Protein AF-S4RG10-F1 (afdb_monomer)

Nearest PDB structures (foldseek):
  3zyg-assembly2_B  TM=9.879E-01  e=1.002E-24  Homo sapiens
  3tbd-assembly1_A  TM=9.819E-01  e=5.322E-24  Homo sapiens
  3zyj-assembly2_D  TM=9.678E-01  e=1.979E-24  Homo sapiens
  3zyi-assembly1_B  TM=9.184E-01  e=8.760E-20  Homo sapiens
  4plo-assembly1_A-2  TM=7.810E-01  e=2.816E-10  Gallus gallus

Structure (mmCIF, N/CA/C/O backbone):
data_AF-S4RG10-F1
#
_entry.id   AF-S4RG10-F1
#
loop_
_atom_site.group_PDB
_atom_site.id
_atom_site.type_symbol
_atom_site.label_atom_id
_atom_site.label_alt_id
_atom_site.label_comp_id
_atom_site.label_asym_id
_atom_site.label_entity_id
_atom_site.label_seq_id
_atom_site.pdbx_PDB_ins_code
_atom_site.Cartn_x
_atom_site.Cartn_y
_atom_site.Cartn_z
_atom_site.occupancy
_atom_site.B_iso_or_equiv
_atom_site.auth_seq_id
_atom_site.auth_comp_id
_atom_site.auth_asym_id
_atom_site.auth_atom_id
_atom_site.pdbx_PDB_model_num
ATOM 1 N N . PRO A 1 1 ? 12.435 -6.595 -11.123 1.00 89.62 1 PRO A N 1
ATOM 2 C CA . PRO A 1 1 ? 11.701 -7.059 -12.326 1.00 89.62 1 PRO A CA 1
ATOM 3 C C . PRO A 1 1 ? 11.697 -5.960 -13.380 1.00 89.62 1 PRO A C 1
ATOM 5 O O . PRO A 1 1 ? 11.755 -4.809 -12.973 1.00 89.62 1 PRO A O 1
ATOM 8 N N . LYS A 1 2 ? 11.614 -6.280 -14.677 1.00 92.31 2 LYS A N 1
ATOM 9 C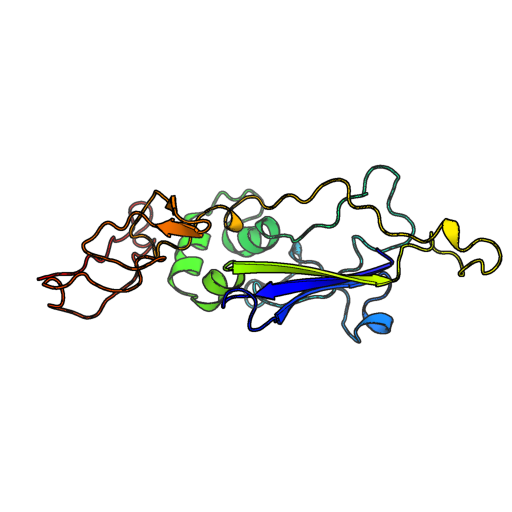 CA . LYS A 1 2 ? 11.484 -5.238 -15.705 1.00 92.31 2 LYS A CA 1
ATOM 10 C C . LYS A 1 2 ? 10.102 -4.591 -15.648 1.00 92.31 2 LYS A C 1
ATOM 12 O O . LYS A 1 2 ? 9.990 -3.381 -15.707 1.00 92.31 2 LYS A O 1
ATOM 17 N N . VAL A 1 3 ? 9.059 -5.407 -15.474 1.00 96.12 3 VAL A N 1
ATOM 18 C CA . VAL A 1 3 ? 7.687 -4.934 -15.253 1.00 96.12 3 VAL A CA 1
ATOM 19 C C . VAL A 1 3 ? 7.011 -5.778 -14.184 1.00 96.12 3 VAL A C 1
ATOM 21 O O . VAL A 1 3 ? 7.046 -7.014 -14.243 1.00 96.12 3 VAL A O 1
ATOM 24 N N . MET A 1 4 ? 6.381 -5.117 -13.216 1.00 97.56 4 MET A N 1
ATOM 25 C CA . MET A 1 4 ? 5.533 -5.750 -12.212 1.00 97.56 4 MET A CA 1
ATOM 26 C C . MET A 1 4 ? 4.463 -4.797 -11.673 1.00 97.56 4 MET A C 1
ATOM 28 O O . MET A 1 4 ? 4.588 -3.577 -11.748 1.00 97.56 4 MET A O 1
ATOM 32 N N . VAL A 1 5 ? 3.424 -5.373 -11.074 1.00 98.50 5 VAL A N 1
ATOM 33 C CA . VAL A 1 5 ? 2.366 -4.636 -10.377 1.00 98.50 5 VAL A CA 1
ATOM 34 C C . VAL A 1 5 ? 2.242 -5.178 -8.960 1.00 98.50 5 VAL A C 1
ATOM 36 O O . VAL A 1 5 ? 2.160 -6.392 -8.761 1.00 98.50 5 VAL A O 1
ATOM 39 N N . LEU A 1 6 ? 2.229 -4.282 -7.977 1.00 98.31 6 LEU A N 1
ATOM 40 C CA . LEU A 1 6 ? 1.779 -4.595 -6.627 1.00 98.31 6 LEU A CA 1
ATOM 41 C C . LEU A 1 6 ? 0.284 -4.311 -6.559 1.00 98.31 6 LEU A C 1
ATOM 43 O O . LEU A 1 6 ? -0.146 -3.188 -6.812 1.00 98.31 6 LEU A O 1
ATOM 47 N N . GLU A 1 7 ? -0.501 -5.313 -6.197 1.00 98.31 7 GLU A N 1
ATOM 48 C CA . GLU A 1 7 ? -1.939 -5.187 -5.988 1.00 98.31 7 GLU A CA 1
ATOM 49 C C . GLU A 1 7 ? -2.284 -5.464 -4.530 1.00 98.31 7 GLU A C 1
ATOM 51 O O . GLU A 1 7 ? -1.580 -6.203 -3.832 1.00 98.31 7 GLU A O 1
ATOM 56 N N . LYS A 1 8 ? -3.397 -4.887 -4.083 1.00 96.12 8 LYS A N 1
ATOM 57 C CA . LYS A 1 8 ? -3.959 -5.146 -2.762 1.00 96.12 8 LYS A CA 1
ATOM 58 C C . LYS A 1 8 ? -5.425 -5.545 -2.844 1.00 96.12 8 LYS A C 1
ATOM 60 O O . LYS A 1 8 ? -6.128 -5.174 -3.785 1.00 96.12 8 LYS A O 1
ATOM 65 N N . SER A 1 9 ? -5.866 -6.244 -1.811 1.00 95.38 9 SER A N 1
ATOM 66 C CA . SER A 1 9 ? -7.261 -6.600 -1.563 1.00 95.38 9 SER A CA 1
ATOM 67 C C . SER A 1 9 ? -7.725 -5.997 -0.235 1.00 95.38 9 SER A C 1
ATOM 69 O O . SER A 1 9 ? -6.943 -5.856 0.711 1.00 95.38 9 SER A O 1
ATOM 71 N N . LEU A 1 10 ? -9.010 -5.658 -0.149 1.00 92.44 10 LEU A N 1
ATOM 72 C CA . LEU A 1 10 ? -9.681 -5.217 1.082 1.00 92.44 10 LEU A CA 1
ATOM 73 C C . LEU A 1 10 ? -10.750 -6.214 1.559 1.00 92.44 10 LEU A C 1
ATOM 75 O O . LEU A 1 10 ? -11.370 -5.986 2.595 1.00 92.44 10 LEU A O 1
ATOM 79 N N . ASP A 1 11 ? -10.973 -7.295 0.815 1.00 92.31 11 ASP A N 1
ATOM 80 C CA . ASP A 1 11 ? -12.095 -8.216 0.986 1.00 92.31 11 ASP A CA 1
ATOM 81 C C . ASP A 1 11 ? -11.667 -9.692 0.927 1.00 92.31 11 ASP A C 1
ATOM 83 O O . ASP A 1 11 ? -12.430 -10.555 0.483 1.00 92.31 11 ASP A O 1
ATOM 87 N N . TYR A 1 12 ? -10.467 -9.984 1.440 1.00 91.25 12 TYR A N 1
ATOM 88 C CA . TYR A 1 12 ? -9.905 -11.335 1.554 1.00 91.25 12 TYR A CA 1
ATOM 89 C C . TYR A 1 12 ? -9.720 -12.032 0.195 1.00 91.25 12 TYR A C 1
ATOM 91 O O . TYR A 1 12 ? -10.034 -13.212 0.025 1.00 91.25 12 TYR A O 1
ATOM 99 N N . GLY A 1 13 ? -9.259 -11.269 -0.794 1.00 94.50 13 GLY A N 1
ATOM 100 C CA . GLY A 1 13 ? -8.812 -11.741 -2.098 1.00 94.50 13 GLY A CA 1
ATOM 101 C C . GLY A 1 13 ? -9.926 -11.866 -3.132 1.00 94.50 13 GLY A C 1
ATOM 102 O O . GLY A 1 13 ? -9.676 -12.409 -4.212 1.00 94.50 13 GLY A O 1
ATOM 103 N N . ARG A 1 14 ? -11.138 -11.379 -2.833 1.00 96.38 14 ARG A N 1
ATOM 104 C CA . ARG A 1 14 ? -12.280 -11.429 -3.760 1.00 96.38 14 ARG A CA 1
ATOM 105 C C . ARG A 1 14 ? -12.134 -10.394 -4.864 1.00 96.38 14 ARG A C 1
ATOM 107 O O . ARG A 1 14 ? -12.340 -10.718 -6.031 1.00 96.38 14 ARG A O 1
ATOM 114 N N . THR A 1 15 ? -11.752 -9.174 -4.506 1.00 97.38 15 THR A N 1
ATOM 115 C CA . THR A 1 15 ? -11.454 -8.102 -5.450 1.00 97.38 15 THR A CA 1
ATOM 116 C C . THR A 1 15 ? -10.035 -7.598 -5.257 1.00 97.38 15 THR A C 1
ATOM 118 O O . THR A 1 15 ? -9.437 -7.677 -4.184 1.00 97.38 15 THR A O 1
ATOM 121 N N . TRP A 1 16 ? -9.461 -7.111 -6.350 1.00 97.94 16 TRP A N 1
ATOM 122 C CA . TRP A 1 16 ? -8.077 -6.677 -6.391 1.00 97.94 16 TRP A CA 1
ATOM 123 C C . TRP A 1 16 ? -7.985 -5.347 -7.103 1.00 97.94 16 TRP A C 1
ATOM 125 O O . TRP A 1 16 ? -8.605 -5.143 -8.145 1.00 97.94 16 TRP A O 1
ATOM 135 N N . GLN A 1 17 ? -7.174 -4.463 -6.543 1.00 97.25 17 GLN A N 1
ATOM 136 C CA . GLN A 1 17 ? -6.899 -3.155 -7.110 1.00 97.25 17 GLN A CA 1
ATOM 137 C C . GLN A 1 17 ? -5.389 -2.910 -7.161 1.00 97.25 17 GLN A C 1
ATOM 139 O O . GLN A 1 17 ? -4.658 -3.385 -6.280 1.00 97.25 17 GLN A O 1
ATOM 144 N N . PRO A 1 18 ? -4.907 -2.156 -8.161 1.00 97.88 18 PRO A N 1
ATOM 145 C CA . PRO A 1 18 ? -3.507 -1.776 -8.227 1.00 97.88 18 PRO A CA 1
ATOM 146 C C . PRO A 1 18 ? -3.146 -0.904 -7.026 1.00 97.88 18 PRO A C 1
ATOM 148 O O . PRO A 1 18 ? -3.919 -0.044 -6.597 1.00 97.88 18 PRO A O 1
ATOM 151 N N . TYR A 1 19 ? -1.961 -1.148 -6.477 1.00 97.50 19 TYR A N 1
ATOM 152 C CA . TYR A 1 19 ? -1.416 -0.414 -5.344 1.00 97.50 19 TYR A CA 1
ATOM 153 C C . TYR A 1 19 ? -0.191 0.411 -5.755 1.00 97.50 19 TYR A C 1
ATOM 155 O O . TYR A 1 19 ? -0.088 1.573 -5.367 1.00 97.50 19 TYR A O 1
ATOM 163 N N . GLN A 1 20 ? 0.681 -0.154 -6.598 1.00 98.44 20 GLN A N 1
ATOM 164 C CA . GLN A 1 20 ? 1.776 0.559 -7.263 1.00 98.44 20 GLN A CA 1
ATOM 165 C C . GLN A 1 20 ? 2.238 -0.204 -8.512 1.00 98.44 20 GLN A C 1
ATOM 167 O O . GLN A 1 20 ? 2.272 -1.438 -8.517 1.00 98.44 20 GLN A O 1
ATOM 172 N N . TYR A 1 21 ? 2.599 0.535 -9.558 1.00 98.50 21 TYR A N 1
ATOM 173 C CA . TYR A 1 21 ? 3.173 -0.000 -10.788 1.00 98.50 21 TYR A CA 1
ATOM 174 C C . TYR A 1 21 ? 4.688 0.193 -10.798 1.00 98.50 21 TYR A C 1
ATOM 176 O O . TYR A 1 21 ? 5.205 1.198 -10.307 1.00 98.50 21 TYR A O 1
ATOM 184 N N . TYR A 1 22 ? 5.394 -0.773 -11.376 1.00 97.38 22 TYR A N 1
ATOM 185 C CA . TYR A 1 22 ? 6.843 -0.747 -11.510 1.00 97.38 22 TYR A CA 1
ATOM 186 C C . TYR A 1 22 ? 7.206 -1.179 -12.925 1.00 97.38 22 TYR A C 1
ATOM 188 O O . TYR A 1 22 ? 6.842 -2.279 -13.352 1.00 97.38 22 TYR A O 1
ATOM 196 N N . ALA A 1 23 ? 7.926 -0.329 -13.640 1.00 96.06 23 ALA A N 1
ATOM 197 C CA . ALA A 1 23 ? 8.409 -0.613 -14.984 1.00 96.06 23 ALA A CA 1
ATOM 198 C C . ALA A 1 23 ? 9.770 0.041 -15.194 1.00 96.06 23 ALA A C 1
ATOM 200 O O . ALA A 1 23 ? 10.111 0.968 -14.473 1.00 96.06 23 ALA A O 1
ATOM 201 N N . ASP A 1 24 ? 10.569 -0.445 -16.133 1.00 93.12 24 ASP A N 1
ATOM 202 C CA . ASP A 1 24 ? 11.770 0.264 -16.580 1.00 93.12 24 ASP A CA 1
ATOM 203 C C . ASP A 1 24 ? 11.436 1.468 -17.472 1.00 93.12 24 ASP A C 1
ATOM 205 O O . ASP A 1 24 ? 12.177 2.446 -17.449 1.00 93.12 24 ASP A O 1
ATOM 209 N N . ASP A 1 25 ? 10.306 1.390 -18.181 1.00 94.62 25 ASP 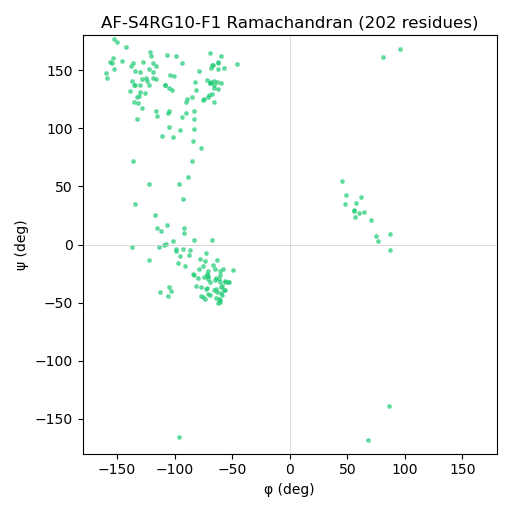A N 1
ATOM 210 C CA . ASP A 1 25 ? 9.639 2.478 -18.897 1.00 94.62 25 ASP A CA 1
ATOM 211 C C . ASP A 1 25 ? 8.137 2.445 -18.555 1.00 94.62 25 ASP A C 1
ATOM 213 O O . ASP A 1 25 ? 7.400 1.528 -18.941 1.00 94.62 25 ASP A O 1
ATOM 217 N N . CYS A 1 26 ? 7.688 3.415 -17.756 1.00 97.31 26 CYS A N 1
ATOM 218 C CA . CYS A 1 26 ? 6.304 3.487 -17.281 1.00 97.31 26 CYS A CA 1
ATOM 219 C C . CYS A 1 26 ? 5.299 3.852 -18.385 1.00 97.31 26 CYS A C 1
ATOM 221 O O . CYS A 1 26 ? 4.142 3.410 -18.329 1.00 97.31 26 CYS A O 1
ATOM 223 N N . ILE A 1 27 ? 5.731 4.615 -19.393 1.00 98.12 27 ILE A N 1
ATOM 224 C CA . ILE A 1 27 ? 4.883 5.025 -20.515 1.00 98.12 27 ILE A CA 1
ATOM 225 C C . ILE A 1 27 ? 4.653 3.830 -21.441 1.00 98.12 27 ILE A C 1
ATOM 227 O O . ILE A 1 27 ? 3.501 3.537 -21.755 1.00 98.12 27 ILE A O 1
ATOM 231 N N . ASP A 1 28 ? 5.707 3.091 -21.795 1.00 96.12 28 ASP A N 1
ATOM 232 C CA . ASP A 1 28 ? 5.610 1.858 -22.594 1.00 96.12 28 ASP A CA 1
ATOM 233 C C . ASP A 1 28 ? 4.759 0.790 -21.892 1.00 96.12 28 ASP A C 1
ATOM 235 O O . ASP A 1 28 ? 3.846 0.212 -22.481 1.00 96.12 28 ASP A O 1
ATOM 239 N N . ALA A 1 29 ? 5.039 0.522 -20.613 1.00 97.00 29 ALA A N 1
ATOM 240 C CA . ALA A 1 29 ? 4.439 -0.615 -19.923 1.00 97.00 29 ALA A CA 1
ATOM 241 C C . ALA A 1 29 ? 2.980 -0.386 -19.502 1.00 97.00 29 ALA A C 1
ATOM 243 O O . ALA A 1 29 ? 2.192 -1.335 -19.496 1.00 97.00 29 ALA A O 1
ATOM 244 N N . PHE A 1 30 ? 2.633 0.838 -19.091 1.00 98.00 30 PHE A N 1
ATOM 245 C CA . PHE A 1 30 ? 1.345 1.134 -18.456 1.00 98.00 30 PHE A CA 1
ATOM 246 C C . PHE A 1 30 ? 0.675 2.422 -18.956 1.00 98.00 30 PHE A C 1
ATOM 248 O O . PHE A 1 30 ? -0.422 2.734 -18.494 1.00 98.00 30 PHE A O 1
ATOM 255 N N . GLY A 1 31 ? 1.298 3.178 -19.867 1.00 98.06 31 GLY A N 1
ATOM 256 C CA . GLY A 1 31 ? 0.785 4.480 -20.306 1.00 98.06 31 GLY A CA 1
ATOM 257 C C . GLY A 1 31 ? 0.752 5.522 -19.184 1.00 98.06 31 GLY A C 1
ATOM 258 O O . GLY A 1 31 ? -0.117 6.392 -19.181 1.00 98.06 31 GLY A O 1
ATOM 259 N N . MET A 1 32 ? 1.645 5.405 -18.196 1.00 98.00 32 MET A N 1
ATOM 260 C CA . MET A 1 32 ? 1.694 6.273 -17.017 1.00 98.00 32 MET A CA 1
ATOM 261 C C . MET A 1 32 ? 2.994 7.070 -16.983 1.00 98.00 32 MET A C 1
ATOM 263 O O . MET A 1 32 ? 4.058 6.533 -17.276 1.00 98.00 32 MET A O 1
ATOM 267 N N . GLU A 1 33 ? 2.933 8.327 -16.547 1.00 97.38 33 GLU A N 1
ATOM 268 C CA . GLU A 1 33 ? 4.147 9.079 -16.227 1.00 97.38 33 GLU A CA 1
ATOM 269 C C . GLU A 1 33 ? 4.864 8.459 -15.021 1.00 97.38 33 GLU A C 1
ATOM 271 O O . GLU A 1 33 ? 4.230 8.032 -14.047 1.00 97.38 33 GLU A O 1
ATOM 276 N N . ALA A 1 34 ? 6.195 8.429 -15.079 1.00 97.06 34 ALA A N 1
ATOM 277 C CA . ALA A 1 34 ? 7.022 8.003 -13.961 1.00 97.06 34 ALA A CA 1
ATOM 278 C C . ALA A 1 34 ? 6.963 9.042 -12.829 1.00 97.06 34 ALA A C 1
ATOM 280 O O . ALA A 1 34 ? 7.187 10.231 -13.051 1.00 97.06 34 ALA A O 1
ATOM 281 N N . GLN A 1 35 ? 6.671 8.600 -11.605 1.00 96.81 35 GLN A N 1
ATOM 282 C CA . GLN A 1 35 ? 6.595 9.459 -10.420 1.00 96.81 35 GLN A CA 1
ATOM 283 C C . GLN A 1 35 ? 7.300 8.816 -9.220 1.00 96.81 35 GLN A C 1
ATOM 285 O O . GLN A 1 35 ? 7.397 7.590 -9.126 1.00 96.81 35 GLN A O 1
ATOM 290 N N . ASN A 1 36 ? 7.726 9.641 -8.259 1.00 93.81 36 ASN A N 1
ATOM 291 C CA . ASN A 1 36 ? 8.235 9.188 -6.966 1.00 93.81 36 ASN A CA 1
ATOM 292 C C . ASN A 1 36 ? 7.241 9.490 -5.833 1.00 93.81 36 ASN A C 1
ATOM 294 O O . ASN A 1 36 ? 6.692 10.589 -5.750 1.00 93.81 36 ASN A O 1
ATOM 298 N N . SER A 1 37 ? 7.046 8.541 -4.911 1.00 93.75 37 SER A N 1
ATOM 299 C CA . SER A 1 37 ? 6.171 8.712 -3.741 1.00 93.75 37 SER A CA 1
ATOM 300 C C . SER A 1 37 ? 6.550 9.925 -2.869 1.00 93.75 37 SER A C 1
ATOM 302 O O . SER A 1 37 ? 5.656 10.544 -2.289 1.00 93.75 37 SER A O 1
ATOM 304 N N . ARG A 1 38 ? 7.841 10.289 -2.789 1.00 91.88 38 ARG A N 1
ATOM 305 C CA . ARG A 1 38 ? 8.349 11.451 -2.025 1.00 91.88 38 ARG A CA 1
ATOM 306 C C . ARG A 1 38 ? 7.994 12.800 -2.638 1.00 91.88 38 ARG A C 1
ATOM 308 O O . ARG A 1 38 ? 7.904 13.790 -1.920 1.00 91.88 38 ARG A O 1
ATOM 315 N N . GLU A 1 39 ? 7.805 12.837 -3.951 1.00 93.00 39 GLU A N 1
ATOM 316 C CA . GLU A 1 39 ? 7.548 14.059 -4.723 1.00 93.00 39 GLU A CA 1
ATOM 317 C C . GLU A 1 39 ? 6.047 14.328 -4.891 1.00 93.00 39 GLU A C 1
ATOM 319 O O . GLU A 1 39 ? 5.637 15.352 -5.440 1.00 93.00 39 GLU A O 1
ATOM 324 N N . LEU A 1 40 ? 5.198 13.417 -4.404 1.00 94.88 40 LEU A N 1
ATOM 325 C CA . LEU A 1 40 ? 3.756 13.587 -4.462 1.00 94.88 40 LEU A CA 1
ATOM 326 C C . LEU A 1 40 ? 3.304 14.773 -3.598 1.00 94.88 40 LEU A C 1
ATOM 328 O O . LEU A 1 40 ? 3.700 14.897 -2.437 1.00 94.88 40 LEU A O 1
ATOM 332 N N . PRO A 1 41 ? 2.378 15.613 -4.091 1.00 94.25 41 PRO A N 1
ATOM 333 C CA . PRO A 1 41 ? 1.748 16.610 -3.243 1.00 94.25 41 PRO A CA 1
ATOM 334 C C . PRO A 1 41 ? 0.877 15.932 -2.177 1.00 94.25 41 PRO A C 1
ATOM 336 O O . PRO A 1 41 ? 0.314 14.855 -2.387 1.00 94.25 41 PRO A O 1
ATOM 339 N N . ARG A 1 42 ? 0.665 16.613 -1.044 1.00 90.94 42 ARG A N 1
ATOM 340 C CA . ARG A 1 42 ? -0.177 16.126 0.071 1.00 90.94 42 ARG A CA 1
ATOM 341 C C . ARG A 1 42 ? -1.584 15.695 -0.352 1.00 90.94 42 ARG A C 1
ATOM 343 O O . ARG A 1 42 ? -2.159 14.804 0.268 1.00 90.94 42 ARG A O 1
ATOM 350 N N . SER A 1 43 ? -2.160 16.328 -1.372 1.00 90.88 43 SER A N 1
ATOM 351 C CA . SER A 1 43 ? -3.478 15.976 -1.919 1.00 90.88 43 SER A CA 1
ATOM 352 C C . SER A 1 43 ? -3.479 14.645 -2.678 1.00 90.88 43 SER A C 1
ATOM 354 O O . SER A 1 43 ? -4.520 14.005 -2.784 1.00 90.88 43 SER A O 1
ATOM 356 N N . ALA A 1 44 ? -2.319 14.201 -3.166 1.00 93.00 44 ALA A N 1
ATOM 357 C CA . ALA A 1 44 ? -2.138 12.988 -3.953 1.00 93.00 44 ALA A CA 1
ATOM 358 C C . ALA A 1 44 ? -1.462 11.852 -3.165 1.00 93.00 44 ALA A C 1
ATOM 360 O O . ALA A 1 44 ? -1.021 10.877 -3.765 1.00 93.00 44 ALA A O 1
ATOM 361 N N . ALA A 1 45 ? -1.413 11.921 -1.831 1.00 92.00 45 ALA A N 1
ATOM 362 C CA . ALA A 1 45 ? -0.753 10.910 -0.995 1.00 92.00 45 ALA A CA 1
ATOM 363 C C . ALA A 1 45 ? -1.297 9.475 -1.182 1.00 92.00 45 ALA A C 1
ATOM 365 O O . ALA A 1 45 ? -0.607 8.508 -0.870 1.00 92.00 45 ALA A O 1
ATOM 366 N N . GLN A 1 46 ? -2.519 9.330 -1.704 1.00 93.62 46 GLN A N 1
ATOM 367 C CA . GLN A 1 46 ? -3.196 8.053 -1.985 1.00 93.62 46 GLN A CA 1
ATOM 368 C C . GLN A 1 46 ? -3.148 7.666 -3.471 1.00 93.62 46 GLN A C 1
ATOM 370 O O . GLN A 1 46 ? -3.770 6.690 -3.885 1.00 93.62 46 GLN A O 1
ATOM 375 N N . ARG A 1 47 ? -2.470 8.459 -4.309 1.00 95.81 47 ARG A N 1
ATOM 376 C CA . ARG A 1 47 ? -2.392 8.207 -5.746 1.00 95.81 47 ARG A CA 1
ATOM 377 C C . ARG A 1 47 ? -1.586 6.938 -6.001 1.00 95.81 47 ARG A C 1
ATOM 379 O O . ARG A 1 47 ? -0.467 6.799 -5.495 1.00 95.81 47 ARG A O 1
ATOM 386 N N . VAL A 1 48 ? -2.157 6.049 -6.806 1.00 97.56 48 VAL A N 1
ATOM 387 C CA . VAL A 1 48 ? -1.445 4.918 -7.404 1.00 97.56 48 VAL A CA 1
ATOM 388 C C . VAL A 1 48 ? -0.579 5.468 -8.531 1.00 97.56 48 VAL A C 1
ATOM 390 O O . VAL A 1 48 ? -1.085 6.158 -9.413 1.00 97.56 48 VAL A O 1
ATOM 393 N N . ILE A 1 49 ? 0.719 5.194 -8.471 1.00 98.00 49 ILE A N 1
ATOM 394 C CA . ILE A 1 49 ? 1.718 5.717 -9.408 1.00 98.00 49 ILE A CA 1
ATOM 395 C C . ILE A 1 49 ? 2.454 4.578 -10.106 1.00 98.00 49 ILE A C 1
ATOM 397 O O . ILE A 1 49 ? 2.405 3.434 -9.642 1.00 98.00 49 ILE A O 1
ATOM 401 N N . CYS A 1 50 ? 3.162 4.915 -11.182 1.00 98.25 50 CYS A N 1
ATOM 402 C CA . CYS A 1 50 ? 4.218 4.083 -11.736 1.00 98.25 50 CYS A CA 1
ATOM 403 C C . CYS A 1 50 ? 5.583 4.675 -11.375 1.00 98.25 50 CYS A C 1
ATOM 405 O O . CYS A 1 50 ? 5.770 5.884 -11.483 1.00 98.25 50 CYS A O 1
ATOM 407 N N . THR A 1 51 ? 6.517 3.837 -10.922 1.00 96.31 51 THR A N 1
ATOM 408 C CA . THR A 1 51 ? 7.900 4.242 -10.633 1.00 96.31 51 THR A CA 1
ATOM 409 C C . THR A 1 51 ? 8.897 3.398 -11.417 1.00 96.31 51 THR A C 1
ATOM 411 O O . THR A 1 51 ? 8.747 2.178 -11.542 1.00 96.31 51 THR A O 1
ATOM 414 N N . GLU A 1 52 ? 9.946 4.058 -11.902 1.00 94.06 52 GLU A N 1
ATOM 415 C CA . GLU A 1 52 ? 11.066 3.429 -12.607 1.00 94.06 52 GLU A CA 1
ATOM 416 C C . GLU A 1 52 ? 12.287 3.191 -11.707 1.00 94.06 52 GLU A C 1
ATOM 418 O O . GLU A 1 52 ? 13.246 2.537 -12.116 1.00 94.06 52 GLU A O 1
ATOM 423 N N . GLU A 1 53 ? 12.241 3.663 -10.455 1.00 91.19 53 GLU A N 1
AT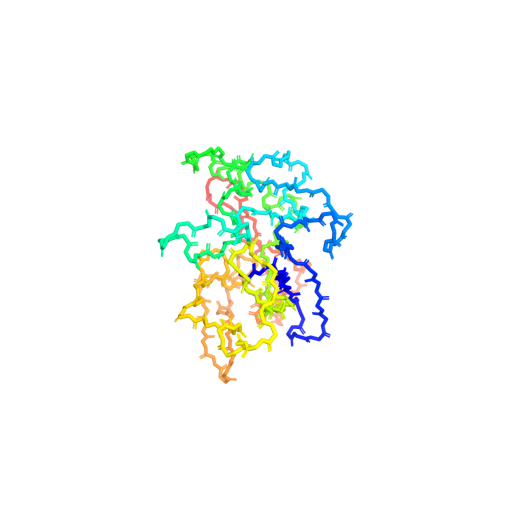OM 424 C CA . GLU A 1 53 ? 13.364 3.654 -9.503 1.00 91.19 53 GLU A CA 1
ATOM 425 C C . GLU A 1 53 ? 13.948 2.250 -9.266 1.00 91.19 53 GLU A C 1
ATOM 427 O O . GLU A 1 53 ? 15.153 2.104 -9.084 1.00 91.19 53 GLU A O 1
ATOM 432 N N . TYR A 1 54 ? 13.112 1.207 -9.327 1.00 90.81 54 TYR A N 1
ATOM 433 C CA . TYR A 1 54 ? 13.495 -0.168 -8.969 1.00 90.81 54 TYR A CA 1
ATOM 434 C C . TYR A 1 54 ? 13.607 -1.144 -10.148 1.00 90.81 54 TYR A C 1
ATOM 436 O O . TYR A 1 54 ? 13.867 -2.332 -9.934 1.00 90.81 54 TYR A O 1
ATOM 444 N N . SER A 1 55 ? 13.355 -0.685 -11.376 1.00 88.69 55 SER A N 1
ATOM 445 C CA . SER A 1 55 ? 13.231 -1.571 -12.549 1.00 88.69 55 SER A CA 1
ATOM 446 C C . SER A 1 55 ? 14.219 -1.248 -13.674 1.00 88.69 55 SER A C 1
ATOM 448 O O . SER A 1 55 ? 14.390 -2.072 -14.573 1.00 88.69 55 SER A O 1
ATOM 450 N N . ARG A 1 56 ? 14.885 -0.084 -13.629 1.00 81.56 56 ARG A N 1
ATOM 451 C CA . ARG A 1 56 ? 15.903 0.330 -14.613 1.00 81.56 56 ARG A CA 1
ATOM 452 C C . ARG A 1 56 ? 17.112 -0.614 -14.617 1.00 81.56 56 ARG A C 1
ATOM 454 O O . ARG A 1 56 ? 17.447 -1.210 -13.610 1.00 81.56 56 ARG A O 1
ATOM 461 N N . ALA A 1 57 ? 17.797 -0.749 -15.751 1.00 66.12 57 ALA A N 1
ATOM 462 C CA . ALA A 1 57 ? 18.831 -1.774 -15.955 1.00 66.12 57 ALA A CA 1
ATOM 463 C C . ALA A 1 57 ? 20.055 -1.693 -15.017 1.00 66.12 57 ALA A C 1
ATOM 465 O O . ALA A 1 57 ? 20.645 -2.724 -14.704 1.00 66.12 57 ALA A O 1
ATOM 466 N N . TYR A 1 58 ? 20.420 -0.490 -14.561 1.00 60.41 58 TYR A N 1
ATOM 467 C CA . TYR A 1 58 ? 21.587 -0.225 -13.708 1.00 60.41 58 TYR A CA 1
ATOM 468 C C . TYR A 1 58 ? 21.214 -0.158 -12.226 1.00 60.41 58 TYR A C 1
ATOM 470 O O . TYR A 1 58 ? 21.522 0.807 -11.526 1.00 60.41 58 TYR A O 1
ATOM 478 N N . VAL A 1 59 ? 20.520 -1.179 -11.736 1.00 56.22 59 VAL A N 1
ATOM 479 C CA . VAL A 1 59 ? 20.386 -1.357 -10.294 1.00 56.22 59 VAL A CA 1
ATOM 480 C C . VAL A 1 59 ? 21.647 -2.088 -9.829 1.00 56.22 59 VAL A C 1
ATOM 482 O O . VAL A 1 59 ? 21.839 -3.248 -10.188 1.00 56.22 59 VAL A O 1
ATOM 485 N N . TRP A 1 60 ? 22.541 -1.388 -9.119 1.00 52.25 60 TRP A N 1
ATOM 486 C CA . TRP A 1 60 ? 23.778 -1.938 -8.544 1.00 52.25 60 TRP A CA 1
ATOM 487 C C . TRP A 1 60 ? 23.527 -3.280 -7.820 1.00 52.25 60 TRP A C 1
ATOM 489 O O . TRP A 1 60 ? 22.404 -3.548 -7.381 1.00 52.25 60 TRP A O 1
ATOM 499 N N . GLU A 1 61 ? 24.553 -4.134 -7.698 1.00 51.62 61 GLU A N 1
ATOM 500 C CA . GLU A 1 61 ? 24.476 -5.492 -7.108 1.00 51.62 61 GLU A CA 1
ATOM 501 C C . GLU A 1 61 ? 23.764 -5.569 -5.737 1.00 51.62 61 GLU A C 1
ATOM 503 O O . GLU A 1 61 ? 23.259 -6.623 -5.342 1.00 51.62 61 GLU A O 1
ATOM 508 N N . ASP A 1 62 ? 23.694 -4.452 -5.025 1.00 50.03 62 ASP A N 1
ATOM 509 C CA . ASP A 1 62 ? 23.131 -4.229 -3.699 1.00 50.03 62 ASP A CA 1
ATOM 510 C C . ASP A 1 62 ? 21.693 -3.666 -3.696 1.00 50.03 62 ASP A C 1
ATOM 512 O O . ASP A 1 62 ? 20.974 -3.808 -2.703 1.00 50.03 62 ASP A O 1
ATOM 516 N N . ALA A 1 63 ? 21.186 -3.137 -4.812 1.00 61.88 63 ALA A N 1
ATOM 517 C CA . ALA A 1 63 ? 19.840 -2.564 -4.893 1.00 61.88 63 ALA A CA 1
ATOM 518 C C . ALA A 1 63 ? 18.765 -3.576 -5.367 1.00 61.88 63 ALA A C 1
ATOM 520 O O . ALA A 1 63 ? 17.798 -3.250 -6.043 1.00 61.88 63 ALA A O 1
ATOM 521 N N . LYS A 1 64 ? 18.842 -4.833 -4.913 1.00 73.12 64 LYS A N 1
ATOM 522 C CA . LYS A 1 64 ? 17.876 -5.915 -5.234 1.00 73.12 64 LYS A CA 1
ATOM 523 C C . LYS A 1 64 ? 16.462 -5.734 -4.644 1.00 73.12 64 LYS A C 1
ATOM 525 O O . LYS A 1 64 ? 15.628 -6.633 -4.750 1.00 73.12 64 LYS A O 1
ATOM 530 N N . THR A 1 65 ? 16.189 -4.615 -3.973 1.00 87.88 65 THR A N 1
ATOM 531 C CA . THR A 1 65 ? 14.969 -4.417 -3.178 1.00 87.88 65 THR A CA 1
ATOM 532 C C . THR A 1 65 ? 13.992 -3.485 -3.880 1.00 87.88 65 THR A C 1
ATOM 534 O O . THR A 1 65 ? 14.230 -2.285 -3.962 1.00 87.88 65 THR A O 1
ATOM 537 N N . VAL A 1 66 ? 12.844 -4.023 -4.290 1.00 92.12 66 VAL A N 1
ATOM 538 C CA . VAL A 1 66 ? 11.679 -3.223 -4.691 1.00 92.12 66 VAL A CA 1
ATOM 539 C C . VAL A 1 66 ? 10.931 -2.785 -3.433 1.00 92.12 66 VAL A C 1
ATOM 541 O O . VAL A 1 66 ? 10.688 -3.609 -2.546 1.00 92.12 66 VAL A O 1
ATOM 544 N N . ARG A 1 67 ? 10.563 -1.503 -3.334 1.00 93.12 67 ARG A N 1
ATOM 545 C CA . ARG A 1 67 ? 9.858 -0.960 -2.165 1.00 93.12 67 ARG A CA 1
ATOM 546 C C . ARG A 1 67 ? 8.485 -0.411 -2.538 1.00 93.12 67 ARG A C 1
ATOM 548 O O . ARG A 1 67 ? 8.209 -0.059 -3.679 1.00 93.12 67 ARG A O 1
ATOM 555 N N . PHE A 1 68 ? 7.619 -0.377 -1.535 1.00 94.38 68 PHE A N 1
ATOM 556 C CA . PHE A 1 68 ? 6.390 0.402 -1.535 1.00 94.38 68 PHE A CA 1
ATOM 557 C C . PHE A 1 68 ? 6.515 1.436 -0.414 1.00 94.38 68 PHE A C 1
ATOM 559 O O . PHE A 1 68 ? 6.647 1.074 0.760 1.00 94.38 68 PHE A O 1
ATOM 566 N N . GLU A 1 69 ? 6.557 2.718 -0.766 1.00 93.56 69 GLU A N 1
ATOM 567 C CA . GLU A 1 69 ? 7.067 3.767 0.118 1.00 93.56 69 GLU A CA 1
ATOM 568 C C . GLU A 1 69 ? 6.010 4.302 1.101 1.00 93.56 69 GLU A C 1
ATOM 570 O O . GLU A 1 69 ? 5.535 5.435 1.003 1.00 93.56 69 GLU A O 1
ATOM 575 N N . VAL A 1 70 ? 5.645 3.496 2.102 1.00 91.88 70 VAL A N 1
ATOM 576 C CA . VAL A 1 70 ? 4.693 3.915 3.151 1.00 91.88 70 VAL A CA 1
ATOM 577 C C . VAL A 1 70 ? 5.207 5.132 3.926 1.00 91.88 70 VAL A C 1
ATOM 579 O O . VAL A 1 70 ? 4.472 6.100 4.115 1.00 91.88 70 VAL A O 1
ATOM 582 N N . THR A 1 71 ? 6.469 5.095 4.366 1.00 91.44 71 THR A N 1
ATOM 583 C CA . THR A 1 71 ? 7.070 6.170 5.171 1.00 91.44 71 THR A CA 1
ATOM 584 C C . THR A 1 71 ? 7.138 7.479 4.398 1.00 91.44 71 THR A C 1
ATOM 586 O O . THR A 1 71 ? 6.804 8.517 4.957 1.00 91.44 71 THR A O 1
ATOM 589 N N . ASP A 1 72 ? 7.483 7.436 3.111 1.00 93.69 72 ASP A N 1
ATOM 590 C CA . ASP A 1 72 ? 7.569 8.641 2.285 1.00 93.69 72 ASP A CA 1
ATOM 591 C C . ASP A 1 72 ? 6.195 9.309 2.136 1.00 93.69 72 ASP A C 1
ATOM 593 O O . ASP A 1 72 ? 6.074 10.527 2.255 1.00 93.69 72 ASP A O 1
ATOM 597 N N . ARG A 1 73 ? 5.124 8.514 2.006 1.00 94.31 73 ARG A N 1
ATOM 598 C CA . ARG A 1 73 ? 3.747 9.033 1.973 1.00 94.31 73 ARG A CA 1
ATOM 599 C C . ARG A 1 73 ? 3.282 9.587 3.324 1.00 94.31 73 ARG A C 1
ATOM 601 O O . ARG A 1 73 ? 2.503 10.538 3.352 1.00 94.31 73 ARG A O 1
ATOM 608 N N . TYR A 1 74 ? 3.748 9.036 4.448 1.00 93.06 74 TYR A N 1
ATOM 609 C CA . TYR A 1 74 ? 3.499 9.613 5.778 1.00 93.06 74 TYR A CA 1
ATOM 610 C C . TYR A 1 74 ? 4.291 10.899 6.020 1.00 93.06 74 TYR A C 1
ATOM 612 O O . TYR A 1 74 ? 3.746 11.844 6.600 1.00 93.06 74 TYR A O 1
ATOM 620 N N . ALA A 1 75 ? 5.526 10.972 5.524 1.00 94.38 75 ALA A N 1
ATOM 621 C CA . ALA A 1 75 ? 6.381 12.149 5.620 1.00 94.38 75 ALA A CA 1
ATOM 622 C C . ALA A 1 75 ? 5.762 13.379 4.935 1.00 94.38 75 ALA A C 1
ATOM 624 O O . ALA A 1 75 ? 5.968 14.501 5.398 1.00 94.38 75 ALA A O 1
ATOM 625 N N . LEU A 1 76 ? 4.895 13.187 3.928 1.00 94.00 76 LEU A N 1
ATOM 626 C CA . LEU A 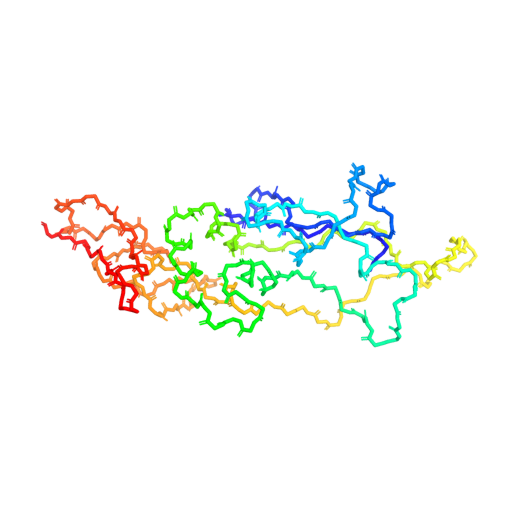1 76 ? 4.103 14.276 3.337 1.00 94.00 76 LEU A CA 1
ATOM 627 C C . LEU A 1 76 ? 3.313 15.067 4.393 1.00 94.00 76 LEU A C 1
ATOM 629 O O . LEU A 1 76 ? 3.132 16.276 4.242 1.00 94.00 76 LEU A O 1
ATOM 633 N N . TYR A 1 77 ? 2.864 14.418 5.472 1.00 94.25 77 TYR A N 1
ATOM 634 C CA . TYR A 1 77 ? 2.129 15.055 6.570 1.00 94.25 77 TYR A CA 1
ATOM 635 C C . TYR A 1 77 ? 2.970 15.256 7.835 1.00 94.25 77 TYR A C 1
ATOM 637 O O . TYR A 1 77 ? 2.796 16.278 8.502 1.00 94.25 77 TYR A O 1
ATOM 645 N N . ALA A 1 78 ? 3.857 14.311 8.161 1.00 93.69 78 ALA A N 1
ATOM 646 C CA . ALA A 1 78 ? 4.671 14.324 9.381 1.00 93.69 78 ALA A CA 1
ATOM 647 C C . ALA A 1 78 ? 6.003 15.091 9.255 1.00 93.69 78 ALA A C 1
ATOM 649 O O . ALA A 1 78 ? 6.674 15.311 10.264 1.00 93.69 78 ALA A O 1
ATOM 650 N N . GLY A 1 79 ? 6.380 15.507 8.043 1.00 92.25 79 GLY A N 1
ATOM 651 C CA . GLY A 1 79 ? 7.722 16.002 7.731 1.00 92.25 79 GLY A CA 1
ATOM 652 C C . GLY A 1 79 ? 8.716 14.860 7.494 1.00 92.25 79 GLY A C 1
ATOM 653 O O . GLY A 1 79 ? 8.466 13.723 7.895 1.00 92.25 79 GLY A O 1
ATOM 654 N N . ALA A 1 80 ? 9.844 15.165 6.843 1.00 90.00 80 ALA A N 1
ATOM 655 C CA . ALA A 1 80 ? 10.872 14.181 6.481 1.00 90.00 80 ALA A CA 1
ATOM 656 C C . ALA A 1 80 ? 11.424 13.419 7.701 1.00 90.00 80 ALA A C 1
ATOM 658 O O . ALA A 1 80 ? 11.576 12.202 7.651 1.00 90.00 80 ALA A O 1
ATOM 659 N N . ASP A 1 81 ? 11.607 14.119 8.824 1.00 90.69 81 ASP A N 1
ATOM 660 C CA . ASP A 1 81 ? 12.114 13.540 10.075 1.00 90.69 81 ASP A CA 1
ATOM 661 C C . ASP A 1 81 ? 11.025 12.851 10.918 1.00 90.69 81 ASP A C 1
ATOM 663 O O . ASP A 1 81 ? 11.285 12.422 12.041 1.00 90.69 81 ASP A O 1
ATOM 667 N N . MET A 1 82 ? 9.782 12.773 10.419 1.00 90.69 82 MET A N 1
ATOM 668 C CA . MET A 1 82 ? 8.629 12.165 11.102 1.00 90.69 82 MET A CA 1
ATOM 669 C C . MET A 1 82 ? 8.312 12.759 12.491 1.00 90.69 82 MET A C 1
ATOM 671 O O . MET A 1 82 ? 7.663 12.111 13.312 1.00 90.69 82 MET A O 1
ATOM 675 N N . GLN A 1 83 ? 8.722 14.003 12.762 1.00 91.88 83 GLN A N 1
ATOM 676 C CA . GLN A 1 83 ? 8.521 14.652 14.065 1.00 91.88 83 GLN A CA 1
ATOM 677 C C . GLN A 1 83 ? 7.103 15.218 14.247 1.00 91.88 83 GLN A C 1
ATOM 679 O O . GLN A 1 83 ? 6.587 15.258 15.363 1.00 91.88 83 GLN A O 1
ATOM 684 N N . ASN A 1 84 ? 6.420 15.617 13.167 1.00 92.50 84 ASN A N 1
ATOM 685 C CA . ASN A 1 84 ? 5.076 16.198 13.238 1.00 92.50 84 ASN A CA 1
ATOM 686 C C . ASN A 1 84 ? 3.975 15.120 13.191 1.00 92.50 84 ASN A C 1
ATOM 688 O O . ASN A 1 84 ? 3.100 15.111 12.320 1.00 92.50 84 ASN A O 1
ATOM 692 N N . LEU A 1 85 ? 4.015 14.183 14.142 1.00 92.12 85 LEU A N 1
ATOM 693 C CA . LEU A 1 85 ? 3.047 13.081 14.215 1.00 92.12 85 LEU A CA 1
ATOM 694 C C . LEU A 1 85 ? 1.61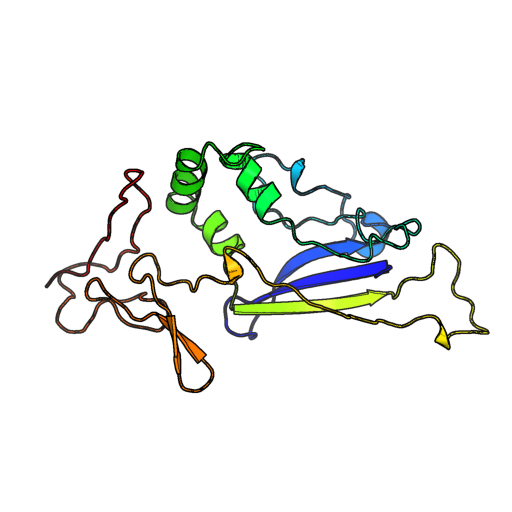4 13.560 14.473 1.00 92.12 85 LEU A C 1
ATOM 696 O O . LEU A 1 85 ? 0.673 12.929 13.996 1.00 92.12 85 LEU A O 1
ATOM 700 N N . ALA A 1 86 ? 1.433 14.691 15.160 1.00 93.50 86 ALA A N 1
ATOM 701 C CA . ALA A 1 86 ? 0.116 15.285 15.383 1.00 93.50 86 ALA A CA 1
ATOM 702 C C . ALA A 1 86 ? -0.592 15.622 14.054 1.00 93.50 86 ALA A C 1
ATOM 704 O O . ALA A 1 86 ? -1.765 15.289 13.877 1.00 93.50 86 ALA A O 1
ATOM 705 N N . SER A 1 87 ? 0.132 16.205 13.088 1.00 93.69 87 SER A N 1
ATOM 706 C CA . SER A 1 87 ? -0.376 16.478 11.735 1.00 93.69 87 SER A CA 1
ATOM 707 C C . SER A 1 87 ? -0.778 15.191 11.005 1.00 93.69 87 SER A C 1
ATOM 709 O O . SER A 1 87 ? -1.879 15.106 10.455 1.00 93.69 87 SER A O 1
ATOM 711 N N . LEU A 1 88 ? 0.072 14.157 11.044 1.00 93.00 88 LEU A N 1
ATOM 712 C CA . LEU A 1 88 ? -0.219 12.866 10.414 1.00 93.00 88 LEU A CA 1
ATOM 713 C C . LEU A 1 88 ? -1.455 12.197 11.020 1.00 93.00 88 LEU A C 1
ATOM 715 O O . LEU A 1 88 ? -2.356 11.802 10.283 1.00 93.00 88 LEU A O 1
ATOM 719 N N . TYR A 1 89 ? -1.521 12.082 12.345 1.00 92.62 89 TYR A N 1
ATOM 720 C CA . TYR A 1 89 ? -2.646 11.436 13.015 1.00 92.62 89 TYR A CA 1
ATOM 721 C C . TYR A 1 89 ? -3.952 12.209 12.831 1.00 92.62 89 TYR A C 1
ATOM 723 O O . TYR A 1 89 ? -4.977 11.592 12.547 1.00 92.62 89 TYR A O 1
ATOM 731 N N . GLY A 1 90 ? -3.915 13.545 12.870 1.00 93.62 90 GLY A N 1
ATOM 732 C CA . GLY A 1 90 ? -5.081 14.364 12.537 1.00 93.62 90 GLY A CA 1
ATOM 733 C C . GLY A 1 90 ? -5.572 14.133 11.104 1.00 93.62 90 GLY A C 1
ATOM 734 O O . GLY A 1 90 ? -6.778 14.083 10.854 1.00 93.62 90 GLY A O 1
ATOM 735 N N . ARG A 1 91 ? -4.659 13.917 10.147 1.00 93.50 91 ARG A N 1
ATOM 736 C CA . ARG A 1 91 ? -5.022 13.564 8.765 1.00 93.50 91 ARG A CA 1
ATOM 737 C C . ARG A 1 91 ? -5.536 12.138 8.619 1.00 93.50 91 ARG A C 1
ATOM 739 O O . ARG A 1 91 ? -6.488 11.943 7.872 1.00 93.50 91 ARG A O 1
ATOM 746 N N . LEU A 1 92 ? -4.970 11.164 9.327 1.00 91.62 92 LEU A N 1
ATOM 747 C CA . LEU A 1 92 ? -5.469 9.783 9.330 1.00 91.62 92 LEU A CA 1
ATOM 748 C C . LEU A 1 92 ? -6.875 9.670 9.936 1.00 91.62 92 LEU A C 1
ATOM 750 O O . LEU A 1 92 ? -7.642 8.804 9.521 1.00 91.62 92 LEU A O 1
ATOM 754 N N . ASP A 1 93 ? -7.211 10.542 10.887 1.00 91.12 93 ASP A N 1
ATOM 755 C CA . ASP A 1 93 ? -8.533 10.591 11.515 1.00 91.12 93 ASP A CA 1
ATOM 756 C C . ASP A 1 93 ? -9.584 11.263 10.615 1.00 91.12 93 ASP A C 1
ATOM 758 O O . ASP A 1 93 ? -10.686 10.752 10.419 1.00 91.12 93 ASP A O 1
ATOM 762 N N . THR A 1 94 ? -9.218 12.392 9.999 1.00 90.25 94 THR A N 1
ATOM 763 C CA . THR A 1 94 ? -10.141 13.201 9.183 1.00 90.25 94 THR A CA 1
ATOM 764 C C . THR A 1 94 ? -10.281 12.719 7.736 1.00 90.25 94 THR A C 1
ATOM 766 O O . THR A 1 94 ? -11.315 12.952 7.111 1.00 90.25 94 THR A O 1
ATOM 769 N N . ASN A 1 95 ? -9.278 12.030 7.181 1.00 90.69 95 ASN A N 1
ATOM 770 C CA . ASN A 1 95 ? -9.285 11.521 5.809 1.00 90.69 95 ASN A CA 1
ATOM 771 C C . ASN A 1 95 ? -9.368 9.987 5.791 1.00 90.69 95 ASN A C 1
ATOM 773 O O . ASN A 1 95 ? -8.351 9.288 5.803 1.00 90.69 95 ASN A O 1
ATOM 777 N N . ARG A 1 96 ? -10.596 9.460 5.691 1.00 85.88 96 ARG A N 1
ATOM 778 C CA . ARG A 1 96 ? -10.851 8.009 5.608 1.00 85.88 96 ARG A CA 1
ATOM 779 C C . ARG A 1 96 ? -10.119 7.344 4.443 1.00 85.88 96 ARG A C 1
ATOM 781 O O . ARG A 1 96 ? -9.551 6.274 4.632 1.00 85.88 96 ARG A O 1
ATOM 788 N N . GLY A 1 97 ? -10.056 8.007 3.285 1.00 89.12 97 GLY A N 1
ATOM 789 C CA . GLY A 1 97 ? -9.338 7.496 2.117 1.00 89.12 97 GLY A CA 1
ATOM 790 C C . GLY A 1 97 ? -7.857 7.254 2.409 1.00 89.12 97 GLY A C 1
ATOM 791 O O . GLY A 1 97 ? -7.299 6.256 1.967 1.00 89.12 97 GLY A O 1
ATOM 792 N N . LEU A 1 98 ? -7.226 8.103 3.231 1.00 90.50 98 LEU A N 1
ATOM 793 C CA . LEU A 1 98 ? -5.808 7.956 3.566 1.00 90.50 98 LEU A CA 1
ATOM 794 C C . LEU A 1 98 ? -5.593 6.723 4.438 1.00 90.50 98 LEU A C 1
ATOM 796 O O . LEU A 1 98 ? -4.679 5.941 4.198 1.00 90.50 98 LEU A O 1
ATOM 800 N N . ARG A 1 99 ? -6.468 6.525 5.425 1.00 88.50 99 ARG A N 1
ATOM 801 C CA . ARG A 1 99 ? -6.434 5.356 6.305 1.00 88.50 99 ARG A CA 1
ATOM 802 C C . ARG A 1 99 ? -6.689 4.058 5.535 1.00 88.50 99 ARG A C 1
ATOM 804 O O . ARG A 1 99 ? -5.961 3.080 5.705 1.00 88.50 99 ARG A O 1
ATOM 811 N N . ASP A 1 100 ? -7.701 4.052 4.672 1.00 88.62 100 ASP A N 1
ATOM 812 C CA . ASP A 1 100 ? -8.071 2.880 3.879 1.00 88.62 100 ASP A CA 1
ATOM 813 C C . ASP A 1 100 ? -7.049 2.595 2.762 1.00 88.62 100 ASP A C 1
ATOM 815 O O . ASP A 1 100 ? -6.844 1.437 2.395 1.00 88.62 100 ASP A O 1
ATOM 819 N N . PHE A 1 101 ? -6.313 3.607 2.283 1.00 92.75 101 PHE A N 1
ATOM 820 C CA . PHE A 1 101 ? -5.198 3.417 1.354 1.00 92.75 101 PHE A CA 1
ATOM 821 C C . PHE A 1 101 ? -4.107 2.517 1.944 1.00 92.75 101 PHE A C 1
ATOM 823 O O . PHE A 1 101 ? -3.655 1.615 1.248 1.00 92.75 101 PHE A O 1
ATOM 830 N N . PHE A 1 102 ? -3.757 2.670 3.223 1.00 91.56 102 PHE A N 1
ATOM 831 C CA . PHE A 1 102 ? -2.769 1.803 3.889 1.00 91.56 102 PHE A CA 1
ATOM 832 C C . PHE A 1 102 ? -3.357 0.523 4.492 1.00 91.56 102 PHE A C 1
ATOM 834 O O . PHE A 1 102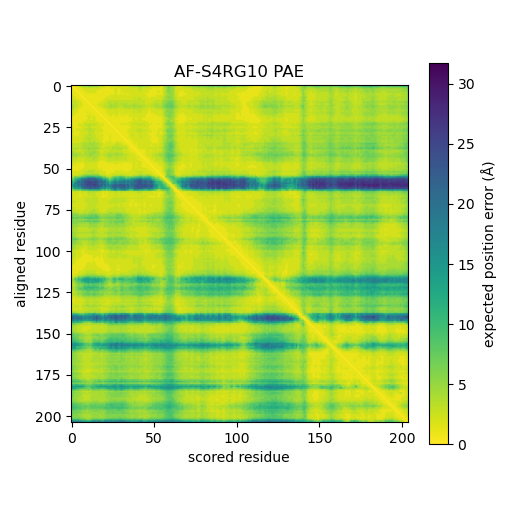 ? -2.614 -0.322 4.987 1.00 91.56 102 PHE A O 1
ATOM 841 N N . THR A 1 103 ? -4.680 0.366 4.447 1.00 91.38 103 THR A N 1
ATOM 842 C CA . THR A 1 103 ? -5.361 -0.860 4.864 1.00 91.38 103 THR A CA 1
ATOM 843 C C . THR A 1 103 ? -5.330 -1.886 3.728 1.00 91.38 103 THR A C 1
ATOM 845 O O . THR A 1 103 ? -5.518 -1.534 2.558 1.00 91.38 103 THR A O 1
ATOM 848 N N . LEU A 1 104 ? -5.114 -3.155 4.079 1.00 92.75 104 LEU A N 1
ATOM 849 C CA . LEU A 1 104 ? -5.199 -4.304 3.179 1.00 92.75 104 LEU A CA 1
ATOM 850 C C . LEU A 1 104 ? -5.486 -5.593 3.960 1.00 92.75 104 LEU A C 1
ATOM 852 O O . LEU A 1 104 ? -5.192 -5.676 5.150 1.00 92.75 104 LEU A O 1
ATOM 856 N N . THR A 1 105 ? -6.043 -6.579 3.266 1.00 90.81 105 THR A N 1
ATOM 857 C CA . THR A 1 105 ? -6.188 -7.973 3.724 1.00 90.81 105 THR A CA 1
ATOM 858 C C . THR A 1 105 ? -5.150 -8.866 3.051 1.00 90.81 105 THR A C 1
ATOM 860 O O . THR A 1 105 ? -4.518 -9.675 3.723 1.00 90.81 105 THR A O 1
ATOM 863 N N . ASP A 1 106 ? -4.890 -8.635 1.761 1.00 92.94 106 ASP A N 1
ATOM 864 C CA . ASP A 1 106 ? -3.934 -9.406 0.971 1.00 92.94 106 ASP A CA 1
ATOM 865 C C . ASP A 1 106 ? -3.091 -8.492 0.079 1.00 92.94 106 ASP A C 1
ATOM 867 O O . ASP A 1 106 ? -3.529 -7.416 -0.346 1.00 92.94 106 ASP A O 1
ATOM 871 N N . LEU A 1 107 ? -1.888 -8.966 -0.241 1.00 95.50 107 LEU A N 1
ATOM 872 C CA . LEU A 1 107 ? -1.006 -8.402 -1.256 1.00 95.50 107 LEU A CA 1
ATOM 873 C C . LEU A 1 107 ? -0.763 -9.438 -2.349 1.00 95.50 107 LEU A C 1
ATOM 875 O O . LEU A 1 107 ? -0.595 -10.623 -2.065 1.00 95.50 107 LEU A O 1
ATOM 879 N N . ARG A 1 108 ? -0.681 -8.977 -3.596 1.00 97.00 108 ARG A N 1
ATOM 880 C CA . ARG A 1 108 ? -0.330 -9.815 -4.742 1.00 97.00 108 ARG A CA 1
ATOM 881 C C . ARG A 1 108 ? 0.730 -9.134 -5.583 1.00 97.00 108 ARG A C 1
ATOM 883 O O . ARG A 1 108 ? 0.578 -7.987 -5.997 1.00 97.00 108 ARG A O 1
ATOM 890 N N . LEU A 1 109 ? 1.806 -9.870 -5.837 1.00 97.19 109 LEU A N 1
ATOM 891 C CA . LEU A 1 109 ? 2.867 -9.471 -6.750 1.00 97.19 109 LEU A CA 1
ATOM 892 C C . LEU A 1 109 ? 2.566 -10.068 -8.125 1.00 97.19 109 LEU A C 1
ATOM 894 O O . LEU A 1 109 ? 2.659 -11.280 -8.309 1.00 97.19 109 LEU A O 1
ATOM 898 N N . ARG A 1 110 ? 2.209 -9.227 -9.098 1.00 97.94 110 ARG A N 1
ATOM 899 C CA . ARG A 1 110 ? 2.066 -9.634 -10.501 1.00 97.94 110 ARG A CA 1
ATOM 900 C C . ARG A 1 110 ? 3.355 -9.335 -11.243 1.00 97.94 110 ARG A C 1
ATOM 902 O O . ARG A 1 110 ? 3.603 -8.202 -11.644 1.00 97.94 110 ARG A O 1
ATOM 909 N N . LEU A 1 111 ? 4.182 -10.358 -11.397 1.00 96.75 111 LEU A N 1
ATOM 910 C CA . LEU A 1 111 ? 5.439 -10.293 -12.133 1.00 96.75 111 LEU A CA 1
ATOM 911 C C . LEU A 1 111 ? 5.144 -10.479 -13.630 1.00 96.75 111 LEU A C 1
ATOM 913 O O . LEU A 1 111 ? 4.644 -11.531 -14.017 1.00 96.75 111 LEU A O 1
ATOM 917 N N . LEU A 1 112 ? 5.388 -9.447 -14.449 1.00 96.81 112 LEU A N 1
ATOM 918 C CA . LEU A 1 112 ? 4.979 -9.428 -15.864 1.00 96.81 112 LEU A CA 1
ATOM 919 C C . LEU A 1 112 ? 6.151 -9.623 -16.835 1.00 96.81 112 LEU A C 1
ATOM 921 O O . LEU A 1 112 ? 6.031 -10.387 -17.787 1.00 96.81 112 LEU A O 1
ATOM 925 N N . ARG A 1 113 ? 7.287 -8.943 -16.608 1.00 94.00 113 ARG A N 1
ATOM 926 C CA . ARG A 1 113 ? 8.525 -9.137 -17.394 1.00 94.00 113 ARG A CA 1
ATOM 927 C C . ARG A 1 113 ? 9.749 -9.332 -16.481 1.00 94.00 113 ARG A C 1
ATOM 929 O O . ARG A 1 113 ? 9.925 -8.528 -15.552 1.00 94.00 113 ARG A O 1
ATOM 936 N N . PRO A 1 114 ? 10.565 -10.395 -16.657 1.00 92.19 114 PRO A N 1
ATOM 937 C CA . PRO A 1 114 ? 11.777 -10.600 -15.866 1.00 92.19 114 PRO A CA 1
ATOM 938 C C . PRO A 1 114 ? 12.833 -9.556 -16.228 1.00 92.19 114 PRO A C 1
ATOM 940 O O . PRO A 1 114 ? 12.707 -8.845 -17.223 1.00 92.19 114 PRO A O 1
ATOM 943 N N . ALA A 1 115 ? 13.859 -9.420 -15.390 1.00 88.94 115 ALA A N 1
ATOM 944 C CA . ALA A 1 115 ? 14.963 -8.516 -15.691 1.00 88.94 115 ALA A CA 1
ATOM 945 C C . ALA A 1 115 ? 15.734 -9.026 -16.918 1.00 88.94 115 ALA A C 1
ATOM 947 O O . ALA A 1 115 ? 16.043 -10.212 -16.989 1.00 88.94 115 ALA A O 1
ATOM 948 N N . THR A 1 116 ? 16.064 -8.136 -17.859 1.00 87.06 116 THR A N 1
ATOM 949 C CA . THR A 1 116 ? 16.878 -8.485 -19.038 1.00 87.06 116 THR A CA 1
ATOM 950 C C . THR A 1 116 ? 18.302 -7.936 -18.979 1.00 87.06 116 THR A C 1
ATOM 952 O O . THR A 1 116 ? 19.066 -8.148 -19.911 1.00 87.06 116 THR A O 1
ATOM 955 N N . GLY A 1 117 ? 18.669 -7.227 -17.903 1.00 79.69 117 GLY A N 1
ATOM 956 C CA . GLY A 1 117 ? 19.978 -6.577 -17.766 1.00 79.69 117 GLY A CA 1
ATOM 957 C C . GLY A 1 117 ? 20.176 -5.369 -18.689 1.00 79.69 117 GLY A C 1
ATOM 958 O O . GLY A 1 117 ? 21.307 -5.023 -18.999 1.00 79.69 117 GLY A O 1
ATOM 959 N N . GLY A 1 118 ? 19.091 -4.761 -19.183 1.00 76.50 118 GLY A N 1
ATOM 960 C CA . GLY A 1 118 ? 19.157 -3.623 -20.112 1.00 76.50 118 GLY A CA 1
ATOM 961 C C . GLY A 1 118 ? 19.513 -3.989 -21.550 1.00 76.50 118 GLY A C 1
ATOM 962 O O . GLY A 1 118 ? 19.611 -3.105 -22.393 1.00 76.50 118 GLY A O 1
ATOM 963 N N . VAL A 1 119 ? 19.672 -5.279 -21.844 1.00 79.56 119 VAL A N 1
ATOM 964 C CA . VAL A 1 119 ? 19.939 -5.780 -23.192 1.00 79.56 119 VAL A CA 1
ATOM 965 C C . VAL A 1 119 ? 18.706 -6.457 -23.783 1.00 79.56 119 VAL A C 1
ATOM 967 O O . VAL A 1 119 ? 17.757 -6.813 -23.069 1.00 79.56 119 VAL A O 1
ATOM 970 N N . ALA A 1 120 ? 18.725 -6.621 -25.107 1.00 84.44 120 ALA A N 1
ATOM 971 C CA . ALA A 1 120 ? 17.744 -7.427 -25.817 1.00 84.44 120 ALA A CA 1
ATOM 972 C C . ALA A 1 120 ? 17.736 -8.867 -25.282 1.00 84.44 120 ALA A C 1
ATOM 974 O O . ALA A 1 120 ? 18.738 -9.379 -24.773 1.00 84.44 120 ALA A O 1
ATOM 975 N N . VAL A 1 121 ? 16.577 -9.515 -25.385 1.00 88.19 121 VAL A N 1
ATOM 976 C CA . VAL A 1 121 ? 16.422 -10.909 -24.971 1.00 88.19 121 VAL A CA 1
ATOM 977 C C . VAL A 1 121 ? 17.266 -11.791 -25.885 1.00 88.19 121 VAL A C 1
ATOM 979 O O . VAL A 1 121 ? 17.094 -11.803 -27.100 1.00 88.19 121 VAL A O 1
ATOM 982 N N . ASP A 1 122 ? 18.172 -12.538 -25.277 1.00 89.69 122 ASP A N 1
ATOM 983 C CA . ASP A 1 122 ? 19.008 -13.526 -25.935 1.00 89.69 122 ASP A CA 1
ATOM 984 C C . ASP A 1 122 ? 18.229 -14.837 -26.062 1.00 89.69 122 ASP A C 1
ATOM 986 O O . ASP A 1 122 ? 18.104 -15.606 -25.105 1.00 89.69 122 ASP A O 1
ATOM 990 N N . ALA A 1 123 ? 17.678 -15.069 -27.251 1.00 90.81 123 ALA A N 1
ATOM 991 C CA . ALA A 1 123 ? 16.863 -16.243 -27.541 1.00 90.81 123 ALA A CA 1
ATOM 992 C C . ALA A 1 123 ? 17.646 -17.566 -27.460 1.00 90.81 123 ALA A C 1
ATOM 994 O O . ALA A 1 123 ? 17.034 -18.614 -27.265 1.00 90.81 123 ALA A O 1
ATOM 995 N N . ALA A 1 124 ? 18.979 -17.535 -27.576 1.00 92.75 124 ALA A N 1
ATOM 996 C CA . ALA A 1 124 ? 19.813 -18.729 -27.467 1.00 92.75 124 ALA A CA 1
ATOM 997 C C . ALA A 1 124 ? 20.029 -19.160 -26.006 1.00 92.75 124 ALA A C 1
ATOM 999 O O . ALA A 1 124 ? 20.342 -20.320 -25.745 1.00 92.75 124 ALA A O 1
ATOM 1000 N N . ASN A 1 125 ? 19.845 -18.247 -25.045 1.00 89.75 125 ASN A N 1
ATOM 1001 C CA . ASN A 1 125 ? 20.071 -18.509 -23.628 1.00 89.75 125 ASN A CA 1
ATOM 1002 C C . ASN A 1 125 ? 18.939 -17.941 -22.761 1.00 89.75 125 ASN A C 1
ATOM 1004 O O . ASN A 1 125 ? 19.102 -16.952 -22.042 1.00 89.75 125 ASN A O 1
ATOM 1008 N N . LEU A 1 126 ? 17.774 -18.592 -22.825 1.00 91.56 126 LEU A N 1
ATOM 1009 C CA . LEU A 1 126 ? 16.586 -18.174 -22.078 1.00 91.56 126 LEU A CA 1
ATOM 1010 C C . LEU A 1 126 ? 16.641 -18.510 -20.579 1.00 91.56 126 LEU A C 1
ATOM 1012 O O . LEU A 1 126 ? 15.908 -17.912 -19.793 1.00 91.56 126 LEU A O 1
ATOM 1016 N N . SER A 1 127 ? 17.517 -19.430 -20.160 1.00 90.12 127 SER A N 1
ATOM 1017 C CA . SER A 1 127 ? 17.595 -19.904 -18.770 1.00 90.12 127 SER A CA 1
ATOM 1018 C C . SER A 1 127 ? 18.056 -18.830 -17.780 1.00 90.12 127 SER A C 1
ATOM 1020 O O . SER A 1 127 ? 17.802 -18.957 -16.585 1.00 90.12 127 SER A O 1
ATOM 1022 N N . LYS A 1 128 ? 18.676 -17.743 -18.259 1.00 88.00 128 LYS A N 1
ATOM 1023 C CA . LYS A 1 128 ? 19.080 -16.594 -17.433 1.00 88.00 128 LYS A CA 1
ATOM 1024 C C . LYS A 1 128 ? 17.929 -15.648 -17.066 1.00 88.00 128 LYS A C 1
ATOM 1026 O O . LYS A 1 128 ? 18.105 -14.794 -16.200 1.00 88.00 128 LYS A O 1
ATOM 1031 N N . TYR A 1 129 ? 16.758 -15.783 -17.695 1.00 90.38 129 TYR A N 1
ATOM 1032 C CA . TYR A 1 129 ? 15.602 -14.915 -17.457 1.00 90.38 129 TYR A CA 1
ATOM 1033 C C . TYR A 1 129 ? 14.579 -15.604 -16.554 1.00 90.38 129 TYR A C 1
ATOM 1035 O O . TYR A 1 129 ? 13.683 -16.308 -17.012 1.00 90.38 129 TYR A O 1
ATOM 1043 N N . PHE A 1 130 ? 14.692 -15.375 -15.252 1.00 91.19 130 PHE A N 1
ATOM 1044 C CA . PHE A 1 130 ? 13.782 -15.932 -14.254 1.00 91.19 130 PHE A CA 1
ATOM 1045 C C . PHE A 1 130 ? 13.501 -14.920 -13.144 1.00 91.19 130 PHE A C 1
ATOM 1047 O O . PHE A 1 130 ? 14.131 -13.865 -13.042 1.00 91.19 130 PHE A O 1
ATOM 105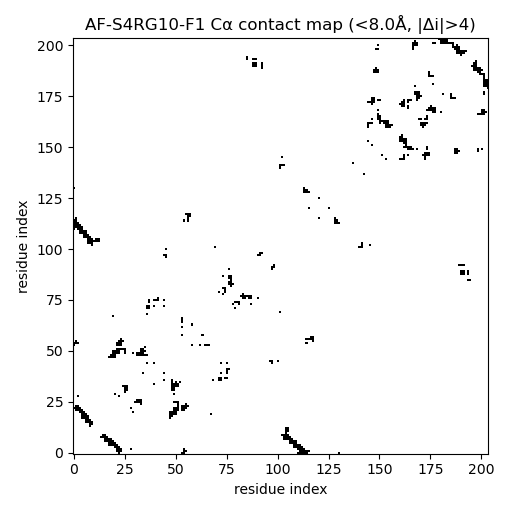4 N N . TYR A 1 131 ? 12.532 -15.251 -12.295 1.00 93.06 131 TYR A N 1
ATOM 1055 C CA . TYR A 1 131 ? 12.286 -14.532 -11.054 1.00 93.06 131 TYR A CA 1
ATOM 1056 C C . TYR A 1 131 ? 12.845 -15.329 -9.885 1.00 93.06 131 TYR A C 1
ATOM 1058 O O . TYR A 1 131 ? 12.571 -16.518 -9.754 1.00 93.06 131 TYR A O 1
ATOM 1066 N N . ALA A 1 132 ? 13.580 -14.656 -9.007 1.00 91.62 132 ALA A N 1
ATOM 1067 C CA . ALA A 1 132 ? 13.993 -15.200 -7.724 1.00 91.62 132 ALA A CA 1
ATOM 1068 C C . ALA A 1 132 ? 13.692 -14.168 -6.638 1.00 91.62 132 ALA A C 1
ATOM 1070 O O . ALA A 1 132 ? 14.167 -13.034 -6.699 1.00 91.62 132 ALA A O 1
ATOM 1071 N N . VAL A 1 133 ? 12.877 -14.558 -5.659 1.00 92.12 133 VAL A N 1
ATOM 1072 C CA . VAL A 1 133 ? 12.501 -13.711 -4.523 1.00 92.12 133 VAL A CA 1
ATOM 1073 C C . VAL A 1 133 ? 13.056 -14.352 -3.261 1.00 92.12 133 VAL A C 1
ATOM 1075 O O . VAL A 1 133 ? 12.594 -15.409 -2.849 1.00 92.12 133 VAL A O 1
ATOM 1078 N N . ALA A 1 134 ? 14.061 -13.715 -2.661 1.00 92.00 134 ALA A N 1
ATOM 1079 C CA . ALA A 1 134 ? 14.695 -14.224 -1.447 1.00 92.00 134 ALA A CA 1
ATOM 1080 C C . ALA A 1 134 ? 13.902 -13.881 -0.177 1.00 92.00 134 ALA A C 1
ATOM 1082 O O . ALA A 1 134 ? 13.873 -14.663 0.770 1.00 92.00 134 ALA A O 1
ATOM 1083 N N . ASN A 1 135 ? 13.276 -12.702 -0.129 1.00 91.00 135 ASN A N 1
ATOM 1084 C CA . ASN A 1 135 ? 12.519 -12.257 1.036 1.00 91.00 135 ASN A CA 1
ATOM 1085 C C . ASN A 1 135 ? 11.405 -11.280 0.642 1.00 91.00 135 ASN A C 1
ATOM 1087 O O . ASN A 1 135 ? 11.543 -10.526 -0.321 1.00 91.00 135 ASN A O 1
ATOM 1091 N N . ILE A 1 136 ? 10.326 -11.274 1.423 1.00 91.56 136 ILE A N 1
ATOM 1092 C CA . ILE A 1 136 ? 9.253 -10.284 1.359 1.00 91.56 136 ILE A CA 1
ATOM 1093 C C . ILE A 1 136 ? 9.039 -9.755 2.775 1.00 91.56 136 ILE A C 1
ATOM 1095 O O . ILE A 1 136 ? 8.656 -10.490 3.685 1.00 91.56 136 ILE A O 1
ATOM 1099 N N . HIS A 1 137 ? 9.264 -8.456 2.962 1.00 90.56 137 HIS A N 1
ATOM 1100 C CA . HIS A 1 137 ? 9.068 -7.799 4.247 1.00 90.56 137 HIS A CA 1
ATOM 1101 C C . HIS A 1 137 ? 7.800 -6.950 4.246 1.00 90.56 137 HIS A C 1
ATOM 1103 O O . HIS A 1 137 ? 7.735 -5.915 3.589 1.00 90.56 137 HIS A O 1
ATOM 1109 N N . VAL A 1 138 ? 6.828 -7.340 5.069 1.00 86.19 138 VAL A N 1
ATOM 1110 C CA . VAL A 1 138 ? 5.651 -6.522 5.382 1.00 86.19 138 VAL A CA 1
ATOM 1111 C C . VAL A 1 138 ? 5.835 -5.962 6.796 1.00 86.19 138 VAL A C 1
ATOM 1113 O O . VAL A 1 138 ? 5.698 -6.677 7.788 1.00 86.19 138 VAL A O 1
ATOM 1116 N N . ARG A 1 139 ? 6.244 -4.689 6.900 1.00 72.69 139 ARG A N 1
ATOM 1117 C CA . ARG A 1 139 ? 6.530 -3.991 8.172 1.00 72.69 139 ARG A CA 1
ATOM 1118 C C . ARG A 1 139 ? 5.643 -2.747 8.337 1.00 72.69 139 ARG A C 1
ATOM 1120 O O . ARG A 1 139 ? 5.091 -2.237 7.370 1.00 72.69 139 ARG A O 1
ATOM 1127 N N . GLY A 1 140 ? 5.535 -2.235 9.567 1.00 67.25 140 GLY A N 1
ATOM 1128 C CA . GLY A 1 140 ? 4.867 -0.959 9.865 1.00 67.25 140 GLY A CA 1
ATOM 1129 C C . GLY A 1 140 ? 3.353 -1.065 10.087 1.00 67.25 140 GLY A C 1
ATOM 1130 O O . GLY A 1 140 ? 2.887 -1.990 10.753 1.00 67.25 140 GLY A O 1
ATOM 1131 N N . SER A 1 141 ? 2.589 -0.103 9.553 1.00 54.75 141 SER A N 1
ATOM 1132 C CA . SER A 1 141 ? 1.121 -0.012 9.673 1.00 54.75 141 SER A CA 1
ATOM 1133 C C . SER A 1 141 ? 0.379 -1.216 9.087 1.00 54.75 141 SER A C 1
ATOM 1135 O O . SER A 1 141 ? -0.704 -1.527 9.564 1.00 54.75 141 SER A O 1
ATOM 1137 N N . ALA A 1 142 ? 0.994 -1.952 8.157 1.00 51.50 142 ALA A N 1
ATOM 1138 C CA . ALA A 1 142 ? 0.469 -3.214 7.632 1.00 51.50 142 ALA A CA 1
ATOM 1139 C C . ALA A 1 142 ? 0.587 -4.407 8.609 1.00 51.50 142 ALA A C 1
ATOM 1141 O O . ALA A 1 142 ? -0.044 -5.433 8.387 1.00 51.50 142 ALA A O 1
ATOM 1142 N N . ARG A 1 143 ? 1.384 -4.303 9.689 1.00 57.91 143 ARG A N 1
ATOM 1143 C CA . ARG A 1 143 ? 1.480 -5.340 10.742 1.00 57.91 143 ARG A CA 1
ATOM 1144 C C . ARG A 1 143 ? 0.480 -5.118 11.881 1.00 57.91 143 ARG A C 1
ATOM 1146 O O . ARG A 1 143 ? 0.229 -6.027 12.665 1.00 57.91 143 ARG A O 1
ATOM 1153 N N . ARG A 1 144 ? -0.064 -3.906 12.009 1.00 80.50 144 ARG A N 1
ATOM 1154 C CA . ARG A 1 144 ? -1.096 -3.606 13.005 1.00 80.50 144 ARG A CA 1
ATOM 1155 C C . ARG A 1 144 ? -2.444 -3.989 12.411 1.00 80.50 144 ARG A C 1
ATOM 1157 O O . ARG A 1 144 ? -2.775 -3.529 11.322 1.00 80.50 144 ARG A O 1
ATOM 1164 N N . CYS A 1 145 ? -3.223 -4.804 13.110 1.00 88.56 145 CYS A N 1
ATOM 1165 C CA . CYS A 1 145 ? -4.567 -5.117 12.635 1.00 88.56 145 CYS A CA 1
ATOM 1166 C C . CYS A 1 145 ? -5.457 -3.883 12.729 1.00 88.56 145 CYS A C 1
ATOM 1168 O O . CYS A 1 145 ? -5.283 -3.012 13.589 1.00 88.56 145 CYS A O 1
ATOM 1170 N N . LYS A 1 146 ? -6.447 -3.823 11.844 1.00 91.88 146 LYS A N 1
ATOM 1171 C CA . LYS A 1 146 ? -7.436 -2.755 11.834 1.00 91.88 146 LYS A CA 1
ATOM 1172 C C . LYS A 1 146 ? -8.461 -2.985 12.944 1.00 91.88 146 LYS A C 1
ATOM 1174 O O . LYS A 1 146 ? -9.556 -3.450 12.688 1.00 91.88 146 LYS A O 1
ATOM 1179 N N . CYS A 1 147 ? -8.147 -2.574 14.167 1.00 94.62 147 CYS A N 1
ATOM 1180 C CA . CYS A 1 147 ? -9.081 -2.681 15.298 1.00 94.62 147 CYS A CA 1
ATOM 1181 C C . CYS A 1 147 ? -9.944 -1.431 15.510 1.00 94.62 147 CYS A C 1
ATOM 1183 O O . CYS A 1 147 ? -10.513 -1.246 16.581 1.00 94.62 147 CYS A O 1
ATOM 1185 N N . ASN A 1 148 ? -9.983 -0.519 14.527 1.00 94.62 148 ASN A N 1
ATOM 1186 C CA . ASN A 1 148 ? -10.710 0.756 14.592 1.00 94.62 148 ASN A CA 1
ATOM 1187 C C . ASN A 1 148 ? -10.469 1.558 15.891 1.00 94.62 148 ASN A C 1
ATOM 1189 O O . ASN A 1 148 ? -11.373 2.234 16.369 1.00 94.62 148 ASN A O 1
ATOM 1193 N N . LEU A 1 149 ? -9.249 1.492 16.443 1.00 94.62 149 LEU A N 1
ATOM 1194 C CA . LEU A 1 149 ? -8.866 2.114 17.721 1.00 94.62 149 LEU A CA 1
ATOM 1195 C C . LEU A 1 149 ? -9.667 1.619 18.950 1.00 94.62 149 LEU A C 1
ATOM 1197 O O . LEU A 1 149 ? -9.772 2.325 19.948 1.00 94.62 149 LEU A O 1
ATOM 1201 N N . HIS A 1 150 ? -10.179 0.384 18.911 1.00 96.75 150 HIS A N 1
ATOM 1202 C CA . HIS A 1 150 ? -10.822 -0.295 20.048 1.00 96.75 150 HIS A CA 1
ATOM 1203 C C . HIS A 1 150 ? -10.078 -1.541 20.535 1.00 96.75 150 HIS A C 1
ATOM 1205 O O . HIS A 1 150 ? -10.646 -2.355 21.255 1.00 96.75 150 HIS A O 1
ATOM 1211 N N . SER A 1 151 ? -8.829 -1.724 20.119 1.00 95.12 151 SER A N 1
ATOM 1212 C CA . SER A 1 151 ? -7.946 -2.729 20.699 1.00 95.12 151 SER A CA 1
ATOM 1213 C C . SER A 1 151 ? -6.495 -2.388 20.393 1.00 95.12 151 SER A C 1
ATOM 1215 O O . SER A 1 151 ? -6.188 -1.823 19.337 1.00 95.12 151 SER A O 1
ATOM 1217 N N . ASN A 1 152 ? -5.607 -2.745 21.313 1.00 91.75 152 ASN A N 1
ATOM 1218 C CA . ASN A 1 152 ? -4.160 -2.741 21.121 1.00 91.75 152 ASN A CA 1
ATOM 1219 C C . ASN A 1 152 ? -3.608 -4.141 20.785 1.00 91.75 152 ASN A C 1
ATOM 1221 O O . ASN A 1 152 ? -2.414 -4.264 20.510 1.00 91.75 152 ASN A O 1
ATOM 1225 N N . THR A 1 153 ? -4.462 -5.171 20.785 1.00 91.44 153 THR A N 1
ATOM 1226 C CA . THR A 1 153 ? -4.068 -6.579 20.717 1.00 91.44 153 THR A CA 1
ATOM 1227 C C . THR A 1 153 ? -4.849 -7.304 19.624 1.00 91.44 153 THR A C 1
ATOM 1229 O O . THR A 1 153 ? -6.058 -7.140 19.463 1.00 91.44 153 THR A O 1
ATOM 1232 N N . CYS A 1 154 ? -4.152 -8.146 18.865 1.00 91.12 154 CYS A N 1
ATOM 1233 C CA . CYS A 1 154 ? -4.785 -9.080 17.944 1.00 91.12 154 CYS A CA 1
ATOM 1234 C C . CYS A 1 154 ? -4.365 -10.495 18.280 1.00 91.12 154 CYS A C 1
ATOM 1236 O O . CYS A 1 154 ? -3.183 -10.764 18.499 1.00 91.12 154 CYS A O 1
ATOM 1238 N N . LEU A 1 155 ? -5.334 -11.394 18.251 1.00 90.88 155 LEU A N 1
ATOM 1239 C CA . LEU A 1 155 ? -5.151 -12.800 18.538 1.00 90.88 155 LEU A CA 1
ATOM 1240 C C . LEU A 1 155 ? -5.269 -13.584 17.236 1.00 90.88 155 LEU A C 1
ATOM 1242 O O . LEU A 1 155 ? -6.125 -13.303 16.393 1.00 90.88 155 LEU A O 1
ATOM 1246 N N . PHE A 1 156 ? -4.378 -14.552 17.056 1.00 87.62 156 PHE A N 1
ATOM 1247 C CA . PHE A 1 156 ? -4.455 -15.488 15.947 1.00 87.62 156 PHE A CA 1
ATOM 1248 C C . PHE A 1 156 ? -5.281 -16.692 16.394 1.00 87.62 156 PHE A C 1
ATOM 1250 O O . PHE A 1 156 ? -4.854 -17.427 17.282 1.00 87.62 156 PHE A O 1
ATOM 1257 N N . ASN A 1 157 ? -6.460 -16.875 15.803 1.00 81.19 157 ASN A N 1
ATOM 1258 C CA . ASN A 1 157 ? -7.349 -17.991 16.097 1.00 81.19 157 ASN A CA 1
ATOM 1259 C C . ASN A 1 157 ? -7.908 -18.591 14.800 1.00 81.19 157 ASN A C 1
ATOM 1261 O O . ASN A 1 157 ? -8.274 -17.855 13.885 1.00 81.19 157 ASN A O 1
ATOM 1265 N N . ASP A 1 158 ? -7.955 -19.921 14.711 1.00 80.44 158 ASP A N 1
ATOM 1266 C CA . ASP A 1 158 ? -8.489 -20.665 13.557 1.00 80.44 158 ASP A CA 1
ATOM 1267 C C . ASP A 1 158 ? -7.945 -20.197 12.191 1.00 80.44 158 ASP A C 1
ATOM 1269 O O . ASP A 1 158 ? -8.676 -20.026 11.213 1.00 80.44 158 ASP A O 1
ATOM 1273 N N . GLY A 1 159 ? -6.637 -19.931 12.119 1.00 79.19 159 GLY A N 1
ATOM 1274 C CA . GLY A 1 159 ? -5.985 -19.488 10.883 1.00 79.19 159 GLY A CA 1
ATOM 1275 C C . GLY A 1 159 ? -6.254 -18.026 10.507 1.00 79.19 159 GLY A C 1
ATOM 1276 O O . GLY A 1 159 ? -5.879 -17.602 9.413 1.00 79.19 159 GLY A O 1
ATOM 1277 N N . ARG A 1 160 ? -6.904 -17.243 11.378 1.00 81.31 160 ARG A N 1
ATOM 1278 C CA . ARG A 1 160 ? -7.247 -15.837 11.139 1.00 81.31 160 ARG A CA 1
ATOM 1279 C C . ARG A 1 160 ? -6.789 -14.945 12.284 1.00 81.31 160 ARG A C 1
ATOM 1281 O O . ARG A 1 160 ? -6.877 -15.296 13.454 1.00 81.31 160 ARG A O 1
ATOM 1288 N N . LEU A 1 161 ? -6.324 -13.752 11.932 1.00 87.50 161 LEU A N 1
ATOM 1289 C CA . LEU A 1 161 ? -5.990 -12.712 12.896 1.00 87.50 161 LEU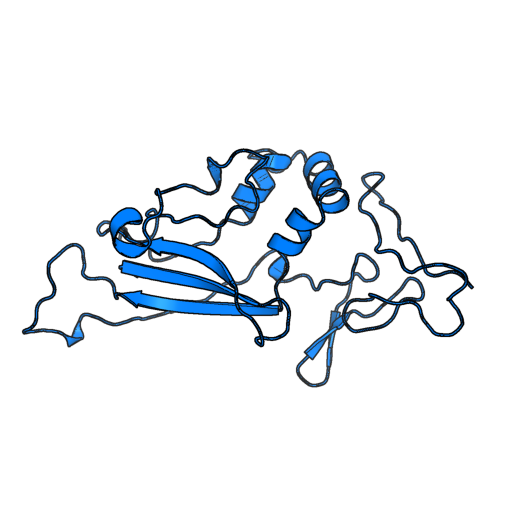 A CA 1
ATOM 1290 C C . LEU A 1 161 ? -7.238 -11.859 13.158 1.00 87.50 161 LEU A C 1
ATOM 1292 O O . LEU A 1 161 ? -7.832 -11.342 12.212 1.00 87.50 161 LEU A O 1
ATOM 1296 N N . ALA A 1 162 ? -7.639 -11.723 14.420 1.00 91.12 162 ALA A N 1
ATOM 1297 C CA . ALA A 1 162 ? -8.785 -10.916 14.837 1.00 91.12 162 ALA A CA 1
ATOM 1298 C C . ALA A 1 162 ? -8.429 -10.061 16.056 1.00 91.12 162 ALA A C 1
ATOM 1300 O O . ALA A 1 162 ? -7.592 -10.442 16.873 1.00 91.12 162 ALA A O 1
ATOM 1301 N N . CYS A 1 163 ? -9.053 -8.895 16.179 1.00 94.56 163 CYS A N 1
ATOM 1302 C CA . CYS A 1 163 ? -8.837 -7.998 17.308 1.00 94.56 163 CYS A CA 1
ATOM 1303 C C . CYS A 1 163 ? -9.470 -8.537 18.599 1.00 94.56 163 CYS A C 1
ATOM 1305 O O . CYS A 1 163 ? -10.594 -9.045 18.575 1.00 94.56 163 CYS A O 1
ATOM 1307 N N . ASP A 1 164 ? -8.783 -8.361 19.730 1.00 95.25 164 ASP A N 1
ATOM 1308 C CA . ASP A 1 164 ? -9.367 -8.578 21.057 1.00 95.25 164 ASP A CA 1
ATOM 1309 C C . ASP A 1 164 ? -10.111 -7.311 21.495 1.00 95.25 164 ASP A C 1
ATOM 1311 O O . ASP A 1 164 ? -9.521 -6.358 22.004 1.00 95.25 164 ASP A O 1
ATOM 1315 N N . CYS A 1 165 ? -11.391 -7.227 21.138 1.00 96.38 165 CYS A N 1
ATOM 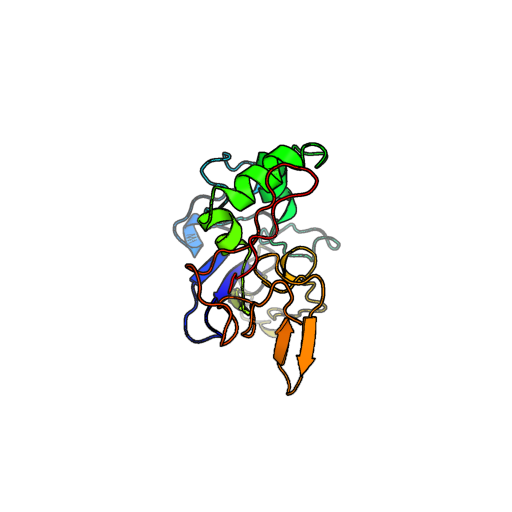1316 C CA . CYS A 1 165 ? -12.124 -5.964 21.156 1.00 96.38 165 CYS A CA 1
ATOM 1317 C C . CYS A 1 165 ? -12.510 -5.470 22.558 1.00 96.38 165 CYS A C 1
ATOM 1319 O O . CYS A 1 165 ? -13.272 -6.113 23.290 1.00 96.38 165 CYS A O 1
ATOM 1321 N N . GLU A 1 166 ? -12.109 -4.232 22.848 1.00 96.81 166 GLU A N 1
ATOM 1322 C CA . GLU A 1 166 ? -12.491 -3.455 24.025 1.00 96.81 166 GLU A CA 1
ATOM 1323 C C . GLU A 1 166 ? -13.668 -2.506 23.717 1.00 96.81 166 GLU A C 1
ATOM 1325 O O . GLU A 1 166 ? -14.375 -2.644 22.712 1.00 96.81 166 GLU A O 1
ATOM 1330 N N . HIS A 1 167 ? -13.926 -1.537 24.604 1.00 97.31 167 HIS A N 1
ATOM 1331 C CA . HIS A 1 167 ? -14.877 -0.438 24.378 1.00 97.31 167 HIS A CA 1
ATOM 1332 C C . HIS A 1 167 ? -16.307 -0.895 24.016 1.00 97.31 167 HIS A C 1
ATOM 1334 O O . HIS A 1 167 ? -17.033 -0.212 23.292 1.00 97.31 167 HIS A O 1
ATOM 1340 N N . ASN A 1 168 ? -16.708 -2.072 24.512 1.00 97.44 168 ASN A N 1
ATOM 1341 C CA . ASN A 1 168 ? -17.980 -2.737 24.209 1.00 97.44 168 ASN A CA 1
ATOM 1342 C C . ASN A 1 168 ? -18.226 -2.979 22.707 1.00 97.44 168 ASN A C 1
ATOM 1344 O O . ASN A 1 168 ? -19.371 -3.056 22.254 1.00 97.44 168 ASN A O 1
ATOM 1348 N N . THR A 1 169 ? -17.154 -3.149 21.935 1.00 97.69 169 THR A N 1
ATOM 1349 C CA . THR A 1 169 ? -17.198 -3.476 20.505 1.00 97.69 169 THR A CA 1
ATOM 1350 C C . THR A 1 169 ? -16.983 -4.973 20.257 1.00 97.69 169 THR A C 1
ATOM 1352 O O . THR A 1 169 ? -16.560 -5.718 21.138 1.00 97.69 169 THR A O 1
ATOM 1355 N N . MET A 1 170 ? -17.343 -5.465 19.074 1.00 95.75 170 MET A N 1
ATOM 1356 C CA . MET A 1 170 ? -17.147 -6.856 18.662 1.00 95.75 170 MET A CA 1
ATOM 1357 C C . MET A 1 170 ? -16.946 -6.963 17.141 1.00 95.75 170 MET A C 1
ATOM 1359 O O . MET A 1 170 ? -17.151 -6.001 16.401 1.00 95.75 170 MET A O 1
ATOM 1363 N N . GLY A 1 171 ? -16.643 -8.172 16.663 1.00 93.94 171 GLY A N 1
ATOM 1364 C CA . GLY A 1 171 ? -16.306 -8.445 15.261 1.00 93.94 171 GLY A CA 1
ATOM 1365 C C . GLY A 1 171 ? -14.791 -8.448 15.030 1.00 93.94 171 GLY A C 1
ATOM 1366 O O . GLY A 1 171 ? -14.058 -8.026 15.917 1.00 93.94 171 GLY A O 1
ATOM 1367 N N . PRO A 1 172 ? -14.318 -8.916 13.862 1.00 92.44 172 PRO A N 1
ATOM 1368 C CA . PRO A 1 172 ? -12.885 -9.108 13.604 1.00 92.44 172 PRO A CA 1
ATOM 1369 C C . PRO A 1 172 ? -12.069 -7.812 13.715 1.00 92.44 172 PRO A C 1
ATOM 1371 O O . PRO A 1 172 ? -10.941 -7.849 14.190 1.00 92.44 172 PRO A O 1
ATOM 1374 N N . ASP A 1 173 ? -12.687 -6.681 13.361 1.00 94.12 173 ASP A N 1
ATOM 1375 C CA . ASP A 1 173 ? -12.071 -5.350 13.327 1.00 94.12 173 ASP A CA 1
ATOM 1376 C C . ASP A 1 173 ? -12.641 -4.400 14.399 1.00 94.12 173 ASP A C 1
ATOM 1378 O O . ASP A 1 173 ? -12.458 -3.183 14.323 1.00 94.12 173 ASP A O 1
ATOM 1382 N N . CYS A 1 174 ? -13.417 -4.913 15.361 1.00 96.56 174 CYS A N 1
ATOM 1383 C CA . CYS A 1 174 ? -14.134 -4.094 16.349 1.00 96.56 174 CYS A CA 1
ATOM 1384 C C . CYS A 1 174 ? -15.102 -3.067 15.726 1.00 96.56 174 CYS A C 1
ATOM 1386 O O . CYS A 1 174 ? -15.263 -1.950 16.215 1.00 96.56 174 CYS A O 1
ATOM 1388 N N . SER A 1 175 ? -15.747 -3.447 14.619 1.00 95.81 175 SER A N 1
ATOM 1389 C CA . SER A 1 175 ? -16.541 -2.568 13.747 1.00 95.81 175 SER A CA 1
ATOM 1390 C C . SER A 1 175 ? -18.037 -2.491 14.079 1.00 95.81 175 SER A C 1
ATOM 1392 O O . SER A 1 175 ? -18.828 -1.966 13.296 1.00 95.81 175 SER A O 1
ATOM 1394 N N . ARG A 1 176 ? -18.462 -3.048 15.217 1.00 96.31 176 ARG A N 1
ATOM 1395 C CA . ARG A 1 176 ? -19.865 -3.043 15.662 1.00 96.31 176 ARG A CA 1
ATOM 1396 C C . ARG A 1 176 ? -19.966 -3.158 17.180 1.00 96.31 176 ARG A C 1
ATOM 1398 O O . ARG A 1 176 ? -19.079 -3.710 17.823 1.00 96.31 176 ARG A O 1
ATOM 1405 N N . CYS A 1 177 ? -21.069 -2.688 17.753 1.00 97.88 177 CYS A N 1
ATOM 1406 C CA . CYS A 1 177 ? -21.303 -2.762 19.194 1.00 97.88 177 CYS A CA 1
ATOM 1407 C C . CYS A 1 177 ? -21.777 -4.142 19.668 1.00 97.88 177 CYS A C 1
ATOM 1409 O O . CYS A 1 177 ? -22.489 -4.860 18.950 1.00 97.88 177 CYS A O 1
ATOM 1411 N N . LYS A 1 178 ? -21.422 -4.492 20.912 1.00 97.19 178 LYS A N 1
ATOM 1412 C CA . LYS A 1 178 ? -21.910 -5.695 21.592 1.00 97.19 178 LYS A CA 1
ATOM 1413 C C . LYS A 1 178 ? -23.436 -5.653 21.774 1.00 97.19 178 LYS A C 1
ATOM 1415 O O . LYS A 1 178 ? -24.063 -4.592 21.774 1.00 97.19 178 LYS A O 1
ATOM 1420 N N . LYS A 1 179 ? -24.071 -6.823 21.908 1.00 95.38 179 LYS A N 1
ATOM 1421 C CA . LYS A 1 179 ? -25.495 -6.896 22.280 1.00 95.38 179 LYS A CA 1
ATOM 1422 C C . LYS A 1 179 ? -25.654 -6.273 23.676 1.00 95.38 179 LYS A C 1
ATOM 1424 O O . LYS A 1 179 ? -24.849 -6.571 24.547 1.00 95.38 179 LYS A O 1
ATOM 1429 N N . GLY A 1 180 ? -26.649 -5.405 23.859 1.00 94.62 180 GLY A N 1
ATOM 1430 C CA . GLY A 1 180 ? -26.850 -4.654 25.108 1.00 94.62 180 GLY A CA 1
ATOM 1431 C C . GLY A 1 180 ? -26.089 -3.324 25.206 1.00 94.62 180 GLY A C 1
ATOM 1432 O O . GLY A 1 180 ? -26.320 -2.592 26.152 1.00 94.62 180 GLY A O 1
ATOM 1433 N N . PHE A 1 181 ? -25.241 -2.990 24.225 1.00 95.19 181 PHE A N 1
ATOM 1434 C CA . PHE A 1 181 ? -24.515 -1.713 24.148 1.00 95.19 181 PHE A CA 1
ATOM 1435 C C . PHE A 1 181 ? -24.845 -0.983 22.843 1.00 95.19 181 PHE A C 1
ATOM 1437 O O . PHE A 1 181 ? -23.966 -0.672 22.041 1.00 95.19 181 PHE A O 1
ATOM 1444 N N . ARG A 1 182 ? -26.138 -0.808 22.561 1.00 91.75 182 ARG A N 1
ATOM 1445 C CA . ARG A 1 182 ? -26.634 -0.220 21.304 1.00 91.75 182 ARG A CA 1
ATOM 1446 C C . ARG A 1 182 ? -27.400 1.085 21.534 1.00 91.75 182 ARG A C 1
ATOM 1448 O O . ARG A 1 182 ? -28.209 1.450 20.686 1.00 91.75 182 ARG A O 1
ATOM 1455 N N . GLY A 1 183 ? -27.122 1.793 22.631 1.00 88.88 183 GLY A N 1
ATOM 1456 C CA . GLY A 1 183 ? -27.722 3.095 22.940 1.00 88.88 183 GLY A CA 1
ATOM 1457 C C . GLY A 1 183 ? -27.387 4.198 21.926 1.00 88.88 183 GLY A C 1
ATOM 1458 O O . GLY A 1 183 ? -28.042 5.234 21.891 1.00 88.88 183 GLY A O 1
ATOM 1459 N N . GLY A 1 184 ? -26.401 3.973 21.049 1.00 89.75 184 GLY A N 1
ATOM 1460 C CA . GLY A 1 184 ? -26.073 4.857 19.933 1.00 89.75 184 GLY A CA 1
ATOM 1461 C C . GLY A 1 184 ? -25.418 4.130 18.757 1.00 89.75 184 GLY A C 1
ATOM 1462 O O . GLY A 1 184 ? -25.143 2.928 18.808 1.00 89.75 184 GLY A O 1
ATOM 1463 N N . ALA A 1 185 ? -25.158 4.875 17.680 1.00 93.75 185 ALA A N 1
ATOM 1464 C CA . ALA A 1 185 ? -24.458 4.351 16.512 1.00 93.75 185 ALA A CA 1
ATOM 1465 C C . ALA A 1 185 ? -22.984 4.051 16.837 1.00 93.75 185 ALA A C 1
ATOM 1467 O O . ALA A 1 185 ? -22.314 4.835 17.515 1.00 93.75 185 ALA A O 1
ATOM 1468 N N . TRP A 1 186 ? -22.471 2.935 16.312 1.00 97.12 186 TRP A N 1
ATOM 1469 C CA . TRP A 1 186 ? -21.051 2.601 16.412 1.00 97.12 186 TRP A CA 1
ATOM 1470 C C . TRP A 1 186 ? -20.194 3.687 15.749 1.00 97.12 186 TRP A C 1
ATOM 1472 O O . TRP A 1 186 ? -20.528 4.192 14.673 1.00 97.12 186 TRP A O 1
ATOM 1482 N N . ARG A 1 187 ? -19.070 4.025 16.383 1.00 95.50 187 ARG A N 1
ATOM 1483 C CA . ARG A 1 187 ? -18.068 4.954 15.857 1.00 95.50 187 ARG A CA 1
ATOM 1484 C C . ARG A 1 187 ? -16.683 4.367 16.116 1.00 95.50 187 ARG A C 1
ATOM 1486 O O . ARG A 1 187 ? -16.494 3.840 17.207 1.00 95.50 187 ARG A O 1
ATOM 1493 N N . PRO A 1 188 ? -15.731 4.483 15.173 1.00 95.12 188 PRO A N 1
ATOM 1494 C CA . PRO A 1 188 ? -14.346 4.139 15.464 1.00 95.12 188 PRO A CA 1
ATOM 1495 C C . PRO A 1 188 ? -13.803 5.066 16.560 1.00 95.12 188 PRO A C 1
ATOM 1497 O O . PRO A 1 188 ? -14.277 6.200 16.711 1.00 95.12 188 PRO A O 1
ATOM 1500 N N . GLY A 1 189 ? -12.767 4.633 17.273 1.00 95.50 189 GLY A N 1
ATOM 1501 C CA . GLY A 1 189 ? -11.947 5.561 18.046 1.00 95.50 189 GLY A CA 1
ATOM 1502 C C . GLY A 1 189 ? -11.305 6.616 17.133 1.00 95.50 189 GLY A C 1
ATOM 1503 O O . GLY A 1 189 ? -11.239 6.452 15.911 1.00 95.50 189 GLY A O 1
ATOM 1504 N N . SER A 1 190 ? -10.849 7.707 17.732 1.00 94.94 190 SER A N 1
ATOM 1505 C CA . SER A 1 190 ? -10.227 8.842 17.056 1.00 94.94 190 SER A CA 1
ATOM 1506 C C . SER A 1 190 ? -8.850 9.110 17.650 1.00 94.94 190 SER A C 1
ATOM 1508 O O . SER A 1 190 ? -8.647 8.987 18.858 1.00 94.94 190 SER A O 1
ATOM 1510 N N . TYR A 1 191 ? -7.898 9.504 16.803 1.00 93.00 191 TYR A N 1
ATOM 1511 C CA . TYR A 1 191 ? -6.595 9.991 17.269 1.00 93.00 191 TYR A CA 1
ATOM 1512 C C . TYR A 1 191 ? -6.666 11.394 17.896 1.00 93.00 191 TYR A C 1
ATOM 1514 O O . TYR A 1 191 ? -5.669 11.879 18.430 1.00 93.00 191 TYR A O 1
ATOM 1522 N N . LEU A 1 192 ? -7.819 12.062 17.815 1.00 93.69 192 LEU A N 1
ATOM 1523 C CA . LEU A 1 192 ? -8.037 13.413 18.310 1.00 93.69 192 LEU A CA 1
ATOM 1524 C C . LEU A 1 192 ? -8.842 13.406 19.626 1.00 93.69 192 LEU A C 1
ATOM 1526 O O . LEU A 1 192 ? -9.710 12.552 19.810 1.00 93.69 192 LEU A O 1
ATOM 1530 N N . PRO A 1 193 ? -8.576 14.345 20.552 1.00 94.56 193 PRO A N 1
ATOM 1531 C CA . PRO A 1 193 ? -7.460 15.293 20.540 1.00 94.56 193 PRO A CA 1
ATOM 1532 C C . PRO A 1 193 ? -6.113 14.587 20.774 1.00 94.56 193 PRO A C 1
ATOM 1534 O O . PRO A 1 193 ? -5.997 13.698 21.614 1.00 94.56 193 PRO A O 1
ATOM 1537 N N . TYR A 1 194 ? -5.077 14.985 20.036 1.00 89.25 194 TYR A N 1
ATOM 1538 C CA . TYR A 1 194 ? -3.725 14.457 20.235 1.00 89.25 194 TYR A CA 1
ATOM 1539 C C . TYR A 1 194 ? -3.158 14.950 21.586 1.00 89.25 194 TYR A C 1
ATOM 1541 O O . TYR A 1 194 ? -3.346 16.127 21.897 1.00 89.25 194 TYR A O 1
ATOM 1549 N N . PRO A 1 195 ? -2.445 14.125 22.383 1.00 91.00 195 PRO A N 1
ATOM 1550 C CA . PRO A 1 195 ? -1.955 12.776 22.073 1.00 91.00 195 PRO A CA 1
ATOM 1551 C C . PRO A 1 195 ? -2.852 11.618 22.534 1.00 91.00 195 PRO A C 1
ATOM 1553 O O . PRO A 1 195 ? -2.577 10.477 22.175 1.00 91.00 195 PRO A O 1
ATOM 1556 N N . SER A 1 196 ? -3.888 11.872 23.338 1.00 92.00 196 SER A N 1
ATOM 1557 C CA . SER A 1 196 ? -4.670 10.814 23.995 1.00 92.00 196 SER A CA 1
ATOM 1558 C C . SER A 1 196 ? -5.768 10.206 23.120 1.00 92.00 196 SER A C 1
ATOM 1560 O O . SER A 1 196 ? -6.154 9.059 23.333 1.00 92.00 196 SER A O 1
ATOM 1562 N N . GLY A 1 197 ? -6.279 10.959 22.146 1.00 94.00 197 GLY A N 1
ATOM 1563 C CA . GLY A 1 197 ? -7.395 10.546 21.304 1.00 94.00 197 GLY A CA 1
ATOM 1564 C C . GLY A 1 197 ? -8.730 10.446 22.048 1.00 94.00 197 GLY A C 1
ATOM 1565 O O . GLY A 1 197 ? -8.870 10.883 23.193 1.00 94.00 197 GLY A O 1
ATOM 1566 N N . THR A 1 198 ? -9.722 9.850 21.385 1.00 95.81 198 THR A N 1
ATOM 1567 C CA . THR A 1 198 ? -11.009 9.462 21.979 1.00 95.81 198 THR A CA 1
ATOM 1568 C C . THR A 1 198 ? -11.349 8.012 21.654 1.00 95.81 198 THR A C 1
ATOM 1570 O O . THR A 1 198 ? -11.333 7.600 20.498 1.00 95.81 198 THR A O 1
ATOM 1573 N N . ALA A 1 199 ? -11.728 7.239 22.673 1.00 93.75 199 ALA A N 1
ATOM 1574 C CA . ALA A 1 199 ? -12.067 5.822 22.525 1.00 93.75 199 ALA A CA 1
ATOM 1575 C C . ALA A 1 199 ? -13.402 5.567 21.803 1.00 93.75 199 ALA A C 1
ATOM 1577 O O . ALA A 1 199 ? -13.578 4.507 21.213 1.00 93.75 199 ALA A O 1
ATOM 1578 N N . ASN A 1 200 ? -14.346 6.516 21.872 1.00 96.00 200 ASN A N 1
ATOM 1579 C CA . ASN A 1 200 ? -15.708 6.396 21.332 1.00 96.00 200 ASN A CA 1
ATOM 1580 C C . ASN A 1 200 ? -16.396 5.047 21.655 1.00 96.00 200 ASN A C 1
ATOM 1582 O O . ASN A 1 200 ? -16.844 4.358 20.736 1.00 96.00 200 ASN A O 1
ATOM 1586 N N . PRO A 1 201 ? -16.486 4.642 22.938 1.00 96.94 201 PRO A N 1
ATOM 1587 C CA . PRO A 1 201 ? -17.029 3.338 23.298 1.00 96.94 201 PRO A CA 1
ATOM 1588 C C . PRO A 1 201 ? -18.525 3.223 22.999 1.00 96.94 201 PRO A C 1
ATOM 1590 O O . PRO A 1 201 ? -19.262 4.212 23.001 1.00 96.94 201 PRO A O 1
ATOM 1593 N N . CYS A 1 202 ? -18.984 1.990 22.786 1.00 97.25 202 CYS A N 1
ATOM 1594 C CA . CYS A 1 202 ? -20.408 1.701 22.670 1.00 97.25 202 CYS A CA 1
ATOM 1595 C C . CYS A 1 202 ? -21.095 1.840 24.038 1.00 97.25 202 CYS A C 1
ATOM 1597 O O . CYS A 1 202 ? -20.665 1.230 25.023 1.00 97.25 202 CYS A O 1
ATOM 1599 N N . GLY A 1 203 ? -22.158 2.647 24.081 1.00 93.19 203 GLY A N 1
ATOM 1600 C CA . GLY A 1 203 ? -22.971 2.899 25.273 1.00 93.19 203 GLY A CA 1
ATOM 1601 C C . GLY A 1 203 ? -24.182 1.972 25.376 1.00 93.19 203 GLY A C 1
ATOM 1602 O O . GLY A 1 203 ? -24.639 1.437 24.362 1.00 93.19 203 GLY A O 1
ATOM 1603 N N . CYS A 1 204 ? -24.671 1.787 26.602 1.00 86.12 204 CYS A N 1
ATOM 1604 C CA . CYS A 1 204 ? -25.888 1.034 26.913 1.00 86.12 204 CYS A CA 1
ATOM 1605 C C . CYS A 1 204 ? -27.118 1.668 26.261 1.00 86.12 204 CYS A C 1
ATOM 1607 O O . CYS A 1 204 ? -27.272 2.902 26.389 1.00 86.12 204 CYS A O 1
#

Sequence (204 aa):
PKVMVLEKSLDYGRTWQPYQYYADDCIDAFGMEAQNSRELPRSAAQRVICTEEYSRAYVWEDAKTVRFEVTDRYALYAGADMQNLASLYGRLDTNRGLRDFFTLTDLRLRLLRPATGGVAVDAANLSKYFYAVANIHVRGSARRCKCNLHSNTCLFNDGRLACDCEHNTMGPDCSRCKKGFRGGAWRPGSYLPYPSGTANPCGC

Solvent-accessible surface area (backbone atoms only — not comparable to full-atom values): 11866 Å² total; per-residue (Å²): 81,27,24,35,37,39,29,35,10,81,63,76,66,76,50,76,43,81,54,37,38,37,15,52,49,26,50,82,74,69,73,34,73,69,50,53,66,72,75,45,53,71,92,45,58,72,61,68,48,22,28,37,89,64,22,41,58,85,57,54,97,82,57,82,68,76,81,79,64,62,66,42,39,46,21,60,50,12,37,90,84,54,75,39,49,65,54,33,41,53,44,46,58,73,33,60,66,59,45,53,62,64,52,65,66,39,78,46,81,47,80,74,36,56,51,58,74,75,48,79,86,53,82,92,57,57,86,79,56,62,86,85,82,93,78,86,87,81,67,66,73,73,65,52,76,68,16,44,61,29,41,96,48,71,46,80,52,96,95,39,78,27,33,57,46,39,56,47,26,32,60,60,32,30,79,35,50,34,91,81,17,66,62,55,82,75,53,62,28,39,54,52,63,74,89,81,28,36,59,54,56,42,42,90

InterPro domains:
  IPR002049 Laminin-type EGF domain [SM00180] (145-204)
  IPR002049 Laminin-type EGF domain [cd00055] (144-190)
  IPR008211 Laminin, N-terminal [PF00055] (1-140)
  IPR008211 Laminin, N-terminal [PS51117] (1-141)
  IPR008211 Laminin, N-terminal [SM00136] (1-140)
  IPR050440 Laminin/Netrin Extracellular Matrix [PTHR10574] (4-203)
  IPR056863 Laminin/attractin/netrin-like, EGF domain [PF24973] (145-186)

Radius of gyration: 20.7 Å; Cα contacts (8 Å, |Δi|>4): 363; chains: 1; bounding box: 52×37×54 Å

Mean predicted aligned error: 5.35 Å

Organism: Petromyzon marinus (NCBI:txid7757)

pLDDT: mean 90.75, std 9.26, range [50.03, 98.5]

Secondary structure (DSSP, 8-state):
--EEEEEEESSTTSS-EEEEEEESSHHHHHS--B--GGGS-GGGTT---EE-TTTSS---TT-------HHHHHHHHH-TTS--HHHHHHHHHH-HHHHHHS--SEEEEEEEE---TTS---TT-GGG-----------GGGTS---TTS-S-EEEETTEEEE---TTEESTTS-EEPTT--SS-----B--STTT-B--PPP-

Foldseek 3Di:
DQWKFKWFAPPQPPDIDTLETEHLDCCVPPVFDADDCLPDALVCLLPHHYHNPLNHLPPDPPSPDDDDCPVSSLCNQCPPVNPNVQRSQQCCQVPVSNVVSLDGDDMDMGDDFFRPSNDDDDPVDNVVGDDDDPDDDDDDPHVQAQLLLQAPDWDQDPNDIAGPGHLQADDRNSQGHHVVQPPDGDDRWGCPPPPPTGRRGRHD